Protein AF-A0A5C9CDF6-F1 (afdb_monomer_lite)

Structure (mmCIF, N/CA/C/O backbone):
data_AF-A0A5C9CDF6-F1
#
_entry.id   AF-A0A5C9CDF6-F1
#
loop_
_atom_site.group_PDB
_atom_site.id
_atom_site.type_symbol
_atom_site.label_atom_id
_atom_site.label_alt_id
_atom_site.label_comp_id
_atom_site.label_asym_id
_atom_site.label_entity_id
_atom_site.label_seq_id
_atom_site.pdbx_PDB_ins_code
_atom_site.Cartn_x
_atom_site.Cartn_y
_atom_site.Cartn_z
_atom_site.occupancy
_atom_site.B_iso_or_equiv
_atom_site.auth_seq_id
_atom_site.auth_comp_id
_atom_site.auth_asym_id
_atom_site.auth_atom_id
_atom_site.pdbx_PDB_model_num
ATOM 1 N N . MET A 1 1 ? 0.010 2.102 28.636 1.00 78.88 1 MET A N 1
ATOM 2 C CA . MET A 1 1 ? -0.008 2.869 27.366 1.00 78.88 1 MET A CA 1
ATOM 3 C C . MET A 1 1 ? 0.852 4.136 27.356 1.00 78.88 1 MET A C 1
ATOM 5 O O . MET A 1 1 ? 1.334 4.465 26.283 1.00 78.88 1 MET A O 1
ATOM 9 N N . ALA A 1 2 ? 1.124 4.808 28.488 1.00 86.75 2 ALA A N 1
ATOM 10 C CA . ALA A 1 2 ? 1.904 6.063 28.525 1.00 86.75 2 ALA A CA 1
ATOM 11 C C . ALA A 1 2 ? 3.237 6.034 27.744 1.00 86.75 2 ALA A C 1
ATOM 13 O O . ALA A 1 2 ? 3.542 6.969 27.009 1.00 86.75 2 ALA A O 1
ATOM 14 N N . GLY A 1 3 ? 4.000 4.936 27.828 1.00 89.31 3 GLY A N 1
ATOM 15 C CA . GLY A 1 3 ? 5.247 4.792 27.066 1.00 89.31 3 GLY A CA 1
ATOM 16 C C . GLY A 1 3 ? 5.051 4.860 25.546 1.00 89.31 3 GLY A C 1
ATOM 17 O O . GLY A 1 3 ? 5.864 5.459 24.851 1.00 89.31 3 GLY A O 1
ATOM 18 N N . MET A 1 4 ? 3.948 4.315 25.024 1.00 88.31 4 MET A N 1
ATOM 19 C CA . MET A 1 4 ? 3.647 4.385 23.592 1.00 88.31 4 MET A CA 1
ATOM 20 C C . MET A 1 4 ? 3.176 5.768 23.151 1.00 88.31 4 MET A C 1
ATOM 22 O O . MET A 1 4 ? 3.455 6.155 22.020 1.00 88.31 4 MET A O 1
ATOM 26 N N . SER A 1 5 ? 2.542 6.540 24.038 1.00 84.75 5 SER A N 1
ATOM 27 C CA . SER A 1 5 ? 2.212 7.943 23.768 1.00 84.75 5 SER A CA 1
ATOM 28 C C . SER A 1 5 ? 3.476 8.776 23.535 1.00 84.75 5 SER A C 1
ATOM 30 O O . SER A 1 5 ? 3.542 9.511 22.554 1.00 84.75 5 SER A O 1
ATOM 32 N N . VAL A 1 6 ? 4.517 8.582 24.356 1.00 90.69 6 VAL A N 1
ATOM 33 C CA . VAL A 1 6 ? 5.827 9.239 24.170 1.00 90.69 6 VAL A CA 1
ATOM 34 C C . VAL A 1 6 ? 6.482 8.813 22.854 1.00 90.69 6 VAL A C 1
ATOM 36 O O . VAL A 1 6 ? 7.005 9.649 22.121 1.00 90.69 6 VAL A O 1
ATOM 39 N N . VAL A 1 7 ? 6.431 7.519 22.513 1.00 89.75 7 VAL A N 1
ATOM 40 C CA . VAL A 1 7 ? 6.947 7.019 21.223 1.00 89.75 7 VAL A CA 1
ATOM 41 C C . VAL A 1 7 ? 6.221 7.678 20.047 1.00 89.75 7 VAL A C 1
ATOM 43 O O . VAL A 1 7 ? 6.873 8.083 19.086 1.00 89.75 7 VAL A O 1
ATOM 46 N N . GLY A 1 8 ? 4.893 7.810 20.123 1.00 82.38 8 GLY A N 1
ATOM 47 C CA . GLY A 1 8 ? 4.083 8.477 19.103 1.00 82.38 8 GLY A CA 1
ATOM 48 C C . GLY A 1 8 ? 4.436 9.956 18.939 1.00 82.38 8 GLY A C 1
ATOM 49 O O . GLY A 1 8 ? 4.624 10.417 17.815 1.00 82.38 8 GLY A O 1
ATOM 50 N N . GLU A 1 9 ? 4.605 10.682 20.047 1.00 83.31 9 GLU A N 1
ATOM 51 C CA . GLU A 1 9 ? 5.022 12.088 20.039 1.00 83.31 9 GLU A CA 1
ATOM 52 C C . GLU A 1 9 ? 6.412 12.262 19.408 1.00 83.31 9 GLU A C 1
ATOM 54 O O . GLU A 1 9 ? 6.588 13.063 18.490 1.00 83.31 9 GLU A O 1
ATOM 59 N N . LEU A 1 10 ? 7.399 11.466 19.833 1.00 89.19 10 LEU A N 1
ATOM 60 C CA . LEU A 1 10 ? 8.757 11.530 19.286 1.00 89.19 10 LEU A CA 1
ATOM 61 C C . LEU A 1 10 ? 8.803 11.165 17.798 1.00 89.19 10 LEU A C 1
ATOM 63 O O . LEU A 1 10 ? 9.575 11.771 17.052 1.00 89.19 10 LEU A O 1
ATOM 67 N N . PHE A 1 11 ? 7.980 10.210 17.359 1.00 85.44 11 PHE A N 1
ATOM 68 C CA . PHE A 1 11 ? 7.844 9.861 15.946 1.00 85.44 11 PHE A CA 1
ATOM 69 C C . PHE A 1 11 ? 7.225 11.012 15.140 1.00 85.44 11 PHE A C 1
ATOM 71 O O . PHE A 1 11 ? 7.766 11.391 14.103 1.00 85.44 11 PHE A O 1
ATOM 78 N N . GLY A 1 12 ? 6.158 11.638 15.648 1.00 77.31 12 GLY A N 1
ATOM 79 C CA . GLY A 1 12 ? 5.529 12.805 15.019 1.00 77.31 12 GLY A CA 1
ATOM 80 C C . GLY A 1 12 ? 6.449 14.029 14.930 1.00 77.31 12 GLY A C 1
ATOM 81 O O . GLY A 1 12 ? 6.392 14.773 13.953 1.00 77.31 12 GLY A O 1
ATOM 82 N N . LEU A 1 13 ? 7.346 14.206 15.906 1.00 84.19 13 LEU A N 1
ATOM 83 C CA . LEU A 1 13 ? 8.369 15.260 15.916 1.00 84.19 13 LEU A CA 1
ATOM 84 C C . LEU A 1 13 ? 9.609 14.933 15.061 1.00 84.19 13 LEU A C 1
ATOM 86 O O . LEU A 1 13 ? 10.541 15.736 15.024 1.00 84.19 13 LEU A O 1
ATOM 90 N N . GLY A 1 14 ? 9.669 13.758 14.422 1.00 84.25 14 GLY A N 1
ATOM 91 C CA . GLY A 1 14 ? 10.834 13.316 13.646 1.00 84.25 14 GLY A CA 1
ATOM 92 C C . GLY A 1 14 ? 12.084 13.029 14.489 1.00 84.25 14 GLY A C 1
ATOM 93 O O . GLY A 1 14 ? 13.192 13.016 13.959 1.00 84.25 14 GLY A O 1
ATOM 94 N N . LYS A 1 15 ? 11.922 12.819 15.803 1.00 88.44 15 LYS A N 1
ATOM 95 C CA . LYS A 1 15 ? 12.999 12.482 16.755 1.00 88.44 15 LYS A CA 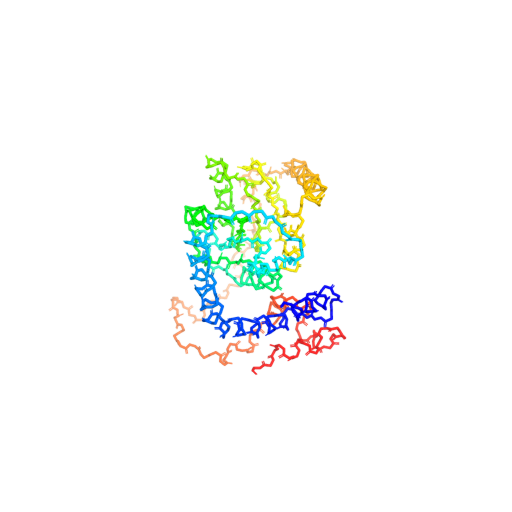1
ATOM 96 C C . LYS A 1 15 ? 13.160 10.975 16.965 1.00 88.44 15 LYS A C 1
ATOM 98 O O . LYS A 1 15 ? 14.185 10.536 17.479 1.00 88.44 15 LYS A O 1
ATOM 103 N N . MET A 1 16 ? 12.147 10.197 16.589 1.00 90.88 16 MET A N 1
ATOM 104 C CA . MET A 1 16 ? 12.213 8.745 16.457 1.00 90.88 16 MET A CA 1
ATOM 105 C C . MET A 1 16 ? 11.801 8.332 15.048 1.00 90.88 16 MET A C 1
ATOM 107 O O . MET A 1 16 ? 10.960 8.979 14.430 1.00 90.88 16 MET A O 1
ATOM 111 N N . PHE A 1 17 ? 12.352 7.223 14.565 1.00 91.62 17 PHE A N 1
ATOM 112 C CA . PHE A 1 17 ? 12.058 6.687 13.234 1.00 91.62 17 PHE A CA 1
ATOM 113 C C . PHE A 1 17 ? 11.445 5.295 13.309 1.00 91.62 17 PHE A C 1
ATOM 115 O O . PHE A 1 17 ? 11.480 4.622 14.344 1.00 91.62 17 PHE A O 1
ATOM 122 N N . LEU A 1 18 ? 10.907 4.838 12.180 1.00 90.50 18 LEU A N 1
ATOM 123 C CA . LEU A 1 18 ? 10.152 3.595 12.106 1.00 90.50 18 LEU A CA 1
ATOM 124 C C . LEU A 1 18 ? 10.888 2.367 12.692 1.00 90.50 18 LEU A C 1
ATOM 126 O O . LEU A 1 18 ? 10.251 1.642 13.461 1.00 90.50 18 LEU A O 1
ATOM 130 N N . PRO A 1 19 ? 12.203 2.136 12.461 1.00 92.56 19 PRO A N 1
ATOM 131 C CA . PRO A 1 19 ? 12.911 1.019 13.096 1.00 92.56 19 PRO A CA 1
ATOM 132 C C . PRO A 1 19 ? 12.822 1.024 14.628 1.00 92.56 19 PRO A C 1
ATOM 134 O O . PRO A 1 19 ? 12.685 -0.025 15.260 1.00 92.56 19 PRO A O 1
ATOM 137 N N . GLN A 1 20 ? 12.875 2.205 15.243 1.00 92.69 20 GLN A N 1
ATOM 138 C CA . GLN A 1 20 ? 12.789 2.357 16.693 1.00 92.69 20 GLN A CA 1
ATOM 139 C C . GLN A 1 20 ? 11.349 2.172 17.181 1.00 92.69 20 GLN A C 1
ATOM 141 O O . GLN A 1 20 ? 11.135 1.488 18.178 1.00 92.69 20 GLN A O 1
ATOM 146 N N . VAL A 1 21 ? 10.358 2.703 16.454 1.00 89.81 21 VAL A N 1
ATOM 147 C CA . VAL A 1 21 ? 8.930 2.512 16.769 1.00 89.81 21 VAL A CA 1
ATOM 148 C C . VAL A 1 21 ? 8.569 1.027 16.773 1.00 89.81 21 VAL A C 1
ATOM 150 O O . VAL A 1 21 ? 7.939 0.547 17.714 1.00 89.81 21 VAL A O 1
ATOM 153 N N . VAL A 1 22 ? 9.026 0.269 15.772 1.00 89.75 22 VAL A N 1
ATOM 154 C CA . VAL A 1 22 ? 8.806 -1.185 15.703 1.00 89.75 22 VAL A CA 1
ATOM 155 C C . VAL A 1 22 ? 9.524 -1.911 16.849 1.00 89.75 22 VAL A C 1
ATOM 157 O O . VAL A 1 22 ? 8.957 -2.824 17.456 1.00 89.75 22 VAL A O 1
ATOM 160 N N . LYS A 1 23 ? 10.742 -1.487 17.219 1.00 91.62 23 LYS A N 1
ATOM 161 C CA . LYS A 1 23 ? 11.443 -2.017 18.404 1.00 91.62 23 LYS A CA 1
ATOM 162 C C . LYS A 1 23 ? 10.662 -1.755 19.699 1.00 91.62 23 LYS A C 1
ATOM 164 O O . LYS A 1 23 ? 10.561 -2.672 20.515 1.00 91.62 23 LYS A O 1
ATOM 169 N N . SER A 1 24 ? 10.069 -0.573 19.871 1.00 92.12 24 SER A N 1
ATOM 170 C CA . SER A 1 24 ? 9.204 -0.250 21.016 1.00 92.12 24 SER A CA 1
ATOM 171 C C . SER A 1 24 ? 7.925 -1.089 21.024 1.00 92.12 24 SER A C 1
ATOM 173 O O . SER A 1 24 ? 7.567 -1.659 22.056 1.00 92.12 24 SER A O 1
ATOM 175 N N . ALA A 1 25 ? 7.287 -1.264 19.862 1.00 88.25 25 ALA A N 1
ATOM 176 C CA . ALA A 1 25 ? 6.105 -2.112 19.706 1.00 88.25 25 ALA A CA 1
ATOM 177 C C . ALA A 1 25 ? 6.373 -3.564 20.133 1.00 88.25 25 ALA A C 1
ATOM 179 O O . ALA A 1 25 ? 5.524 -4.210 20.747 1.00 88.25 25 ALA A O 1
ATOM 180 N N . ARG A 1 26 ? 7.582 -4.078 19.862 1.00 89.69 26 ARG A N 1
ATOM 181 C CA . ARG A 1 26 ? 8.008 -5.414 20.301 1.00 89.69 26 ARG A CA 1
ATOM 182 C C . ARG A 1 26 ? 8.056 -5.539 21.824 1.00 89.69 26 ARG A C 1
ATOM 184 O O . ARG A 1 26 ? 7.676 -6.586 22.343 1.00 89.69 26 ARG A O 1
ATOM 191 N N . VAL A 1 27 ? 8.516 -4.506 22.533 1.00 93.50 27 VAL A N 1
ATOM 192 C CA . VAL A 1 27 ? 8.512 -4.488 24.007 1.00 93.50 27 VAL A CA 1
ATOM 193 C C . VAL A 1 27 ? 7.075 -4.458 24.520 1.00 93.50 27 VAL A C 1
ATOM 195 O O . VAL A 1 27 ? 6.715 -5.314 25.320 1.00 93.50 27 VAL A O 1
ATOM 198 N N . MET A 1 28 ? 6.235 -3.566 23.979 1.00 89.12 28 MET A N 1
ATOM 199 C CA . MET A 1 28 ? 4.812 -3.488 24.332 1.00 89.12 28 MET A CA 1
ATOM 200 C C . MET A 1 28 ? 4.113 -4.843 24.171 1.00 89.12 28 MET A C 1
ATOM 202 O O . MET A 1 28 ? 3.466 -5.308 25.104 1.00 89.12 28 MET A O 1
ATOM 206 N N . LYS A 1 29 ? 4.282 -5.507 23.019 1.00 86.19 29 LYS A N 1
ATOM 207 C CA . LYS A 1 29 ? 3.655 -6.809 22.750 1.00 86.19 29 LYS A CA 1
ATOM 208 C C . LYS A 1 29 ? 4.094 -7.876 23.753 1.00 86.19 29 LYS A C 1
ATOM 210 O O . LYS A 1 29 ? 3.257 -8.635 24.223 1.00 86.19 29 LYS A O 1
ATOM 215 N N . LYS A 1 30 ? 5.386 -7.927 24.101 1.00 90.69 30 LYS A N 1
ATOM 216 C CA . LYS A 1 30 ? 5.893 -8.863 25.118 1.00 90.69 30 LYS A CA 1
ATOM 217 C C . LYS A 1 30 ? 5.302 -8.585 26.501 1.00 90.69 30 LYS A C 1
ATOM 219 O O . LYS A 1 30 ? 4.960 -9.529 27.199 1.00 90.69 30 LYS A O 1
ATOM 224 N N . SER A 1 31 ? 5.167 -7.314 26.881 1.00 91.50 31 SER A N 1
ATOM 225 C CA . SER A 1 31 ? 4.548 -6.933 28.154 1.00 91.50 31 SER A CA 1
ATOM 226 C C . SER A 1 31 ? 3.067 -7.306 28.209 1.00 91.50 31 SER A C 1
ATOM 228 O O . SER A 1 31 ? 2.633 -7.853 29.213 1.00 91.50 31 SER A O 1
ATOM 230 N N . VAL A 1 32 ? 2.305 -7.062 27.136 1.00 86.38 32 VAL A N 1
ATOM 231 C CA . VAL A 1 32 ? 0.883 -7.449 27.064 1.00 86.38 32 VAL A CA 1
ATOM 232 C C . VAL A 1 32 ? 0.731 -8.965 27.127 1.00 86.38 32 VAL A C 1
ATOM 234 O O . VAL A 1 32 ? -0.020 -9.442 27.962 1.00 86.38 32 VAL A O 1
ATOM 237 N N . ALA A 1 33 ? 1.506 -9.718 26.342 1.00 88.62 33 ALA A N 1
ATOM 238 C CA . ALA A 1 33 ? 1.456 -11.183 26.353 1.00 88.62 33 ALA A CA 1
ATOM 239 C C . ALA A 1 33 ? 1.789 -11.784 27.732 1.00 88.62 33 ALA A C 1
ATOM 241 O O . ALA A 1 33 ? 1.261 -12.825 28.101 1.00 88.62 33 ALA A O 1
ATOM 242 N N . TYR A 1 34 ? 2.661 -11.133 28.508 1.00 92.88 34 TYR A N 1
ATOM 243 C CA . TYR A 1 34 ? 2.932 -11.541 29.887 1.00 92.88 34 TYR A CA 1
ATOM 244 C C . TYR A 1 34 ? 1.742 -11.276 30.822 1.00 92.88 34 TYR A C 1
ATOM 246 O O . TYR A 1 34 ? 1.479 -12.073 31.716 1.00 92.88 34 TYR A O 1
ATOM 254 N N . LEU A 1 35 ? 1.039 -10.155 30.634 1.00 91.88 35 LEU A N 1
ATOM 255 C CA . LEU A 1 35 ? -0.087 -9.747 31.479 1.00 91.88 35 LEU A CA 1
ATOM 256 C C . LEU A 1 35 ? -1.407 -10.429 31.103 1.00 91.88 35 LEU A C 1
ATOM 258 O O . LEU A 1 35 ? -2.301 -10.491 31.937 1.00 91.88 35 LEU A O 1
ATOM 262 N N . GLU A 1 36 ? -1.529 -10.942 29.882 1.00 88.12 36 GLU A N 1
ATOM 263 C CA . GLU A 1 36 ? -2.758 -11.514 29.325 1.00 88.12 36 GLU A CA 1
ATOM 264 C C . GLU A 1 36 ? -3.405 -12.582 30.230 1.00 88.12 36 GLU A C 1
ATOM 266 O O . GLU A 1 36 ? -4.570 -12.389 30.581 1.00 88.12 36 GLU A O 1
ATOM 271 N N . PRO A 1 37 ? -2.679 -13.589 30.768 1.00 92.88 37 PRO A N 1
ATOM 272 C CA . PRO A 1 37 ? -3.282 -14.571 31.677 1.00 92.88 37 PRO A CA 1
ATOM 273 C C . PRO A 1 37 ? -3.810 -13.948 32.977 1.00 92.88 37 PRO A C 1
ATOM 275 O O . PRO A 1 37 ? -4.808 -14.399 33.535 1.00 92.88 37 PRO A O 1
ATOM 278 N N . PHE A 1 38 ? -3.151 -12.896 33.472 1.00 93.69 38 PHE A N 1
ATOM 279 C CA . PHE A 1 38 ? -3.562 -12.198 34.691 1.00 93.69 38 PHE A CA 1
ATOM 280 C C . PHE A 1 38 ? -4.787 -11.319 34.443 1.00 93.69 38 PHE A C 1
ATOM 282 O O . PHE A 1 38 ? -5.687 -11.283 35.274 1.00 93.69 38 PHE A O 1
ATOM 289 N N . MET A 1 39 ? -4.848 -10.652 33.288 1.00 86.56 39 MET A N 1
ATOM 290 C CA . MET A 1 39 ? -6.005 -9.856 32.876 1.00 86.56 39 MET A CA 1
ATOM 291 C C . MET A 1 39 ? -7.239 -10.733 32.639 1.00 86.56 39 MET A C 1
ATOM 293 O O . MET A 1 39 ? -8.354 -10.323 32.953 1.00 86.56 39 MET A O 1
ATOM 297 N N . GLU A 1 40 ? -7.058 -11.932 32.083 1.00 86.25 40 GLU A N 1
ATOM 298 C CA . GLU A 1 40 ? -8.131 -12.918 31.931 1.00 86.25 40 GLU A CA 1
ATOM 299 C C . GLU A 1 40 ? -8.617 -13.436 33.287 1.00 86.25 40 GLU A C 1
ATOM 301 O O . GLU A 1 40 ? -9.824 -13.460 33.524 1.00 86.25 40 GLU A O 1
ATOM 306 N N . ALA A 1 41 ? -7.699 -13.775 34.198 1.00 89.06 41 ALA A N 1
ATOM 307 C CA . ALA A 1 41 ? -8.044 -14.198 35.554 1.00 89.06 41 ALA A CA 1
ATOM 308 C C . ALA A 1 41 ? -8.770 -13.094 36.342 1.00 89.06 41 ALA A C 1
ATOM 310 O O . ALA A 1 41 ? -9.754 -13.368 37.022 1.00 89.06 41 ALA A O 1
ATOM 311 N N . GLU A 1 42 ? -8.332 -11.839 36.217 1.00 89.38 42 GLU A N 1
ATOM 312 C CA . GLU A 1 42 ? -8.986 -10.688 36.847 1.00 89.38 42 GLU A CA 1
ATOM 313 C C . GLU A 1 42 ? -10.390 -10.451 36.271 1.00 89.38 42 GLU A C 1
ATOM 315 O O . GLU A 1 42 ? -11.335 -10.227 37.026 1.00 89.38 42 GLU A O 1
ATOM 320 N N . LYS A 1 43 ? -10.563 -10.571 34.946 1.00 81.81 43 LYS A N 1
ATOM 321 C CA . LYS A 1 43 ? -11.889 -10.519 34.308 1.00 81.81 43 LYS A CA 1
ATOM 322 C C . LYS A 1 43 ? -12.799 -11.645 34.792 1.00 81.81 43 LYS A C 1
ATOM 324 O O . LYS A 1 43 ? -13.966 -11.383 35.071 1.00 81.81 43 LYS A O 1
ATOM 329 N N . ALA A 1 44 ? -12.286 -12.871 34.892 1.00 82.75 44 ALA A N 1
ATOM 330 C CA . ALA A 1 44 ? -13.042 -14.014 35.395 1.00 82.75 44 ALA A CA 1
ATOM 331 C C . ALA A 1 44 ? -13.471 -13.799 36.856 1.00 82.75 44 ALA A C 1
ATOM 333 O O . ALA A 1 44 ? -14.651 -13.927 37.167 1.00 82.75 44 ALA A O 1
ATOM 334 N N . ALA A 1 45 ? -12.554 -13.355 37.720 1.00 83.31 45 ALA A N 1
ATOM 335 C CA . ALA A 1 45 ? -12.850 -13.049 39.119 1.00 83.31 45 ALA A CA 1
ATOM 336 C C . ALA A 1 45 ? -13.867 -11.901 39.269 1.00 83.31 45 ALA A C 1
ATOM 338 O O . ALA A 1 45 ? -14.771 -11.971 40.098 1.00 83.31 45 ALA A O 1
ATOM 339 N N . ALA A 1 46 ? -13.773 -10.854 38.443 1.00 78.88 46 ALA A N 1
ATOM 340 C CA . ALA A 1 46 ? -14.741 -9.756 38.447 1.00 78.88 46 ALA A CA 1
ATOM 341 C C . ALA A 1 46 ? -16.151 -10.207 38.016 1.00 78.88 46 ALA A C 1
ATOM 343 O O . ALA A 1 46 ? -17.146 -9.700 38.537 1.00 78.88 46 ALA A O 1
ATOM 344 N N . LEU A 1 47 ? -16.246 -11.169 37.091 1.00 74.88 47 LEU A N 1
ATOM 345 C CA . LEU A 1 47 ? -17.515 -11.777 36.676 1.00 74.88 47 LEU A CA 1
ATOM 346 C C . LEU A 1 47 ? -18.111 -12.673 37.775 1.00 74.88 47 LEU A C 1
ATOM 348 O O . LEU A 1 47 ? -19.327 -12.664 37.959 1.00 74.88 47 LEU A O 1
ATOM 352 N N . GLU A 1 48 ? -17.278 -13.386 38.541 1.00 70.12 48 GLU A N 1
ATOM 353 C CA . GLU A 1 48 ? -17.724 -14.184 39.693 1.00 70.12 48 GLU A CA 1
ATOM 354 C C . GLU A 1 48 ? -18.273 -13.296 40.824 1.00 70.12 48 GLU A C 1
ATOM 356 O O . GLU A 1 48 ? -19.391 -13.521 41.291 1.00 70.12 48 GLU A O 1
ATOM 361 N N . VAL A 1 49 ? -17.580 -12.208 41.183 1.00 62.91 49 VAL A N 1
ATOM 362 C CA . VAL A 1 49 ? -18.031 -11.267 42.233 1.00 62.91 49 VAL A CA 1
ATOM 363 C C . VAL A 1 49 ? -19.331 -10.537 41.847 1.00 62.91 49 VAL A C 1
ATOM 365 O O . VAL A 1 49 ? -20.193 -10.305 42.696 1.00 62.91 49 VAL A O 1
ATOM 368 N N . GLY A 1 50 ? -19.529 -10.224 40.560 1.00 55.91 50 GLY A N 1
ATOM 369 C CA . GLY A 1 50 ? -20.785 -9.643 40.059 1.00 55.91 50 GLY A CA 1
ATOM 370 C C . GLY A 1 50 ? -21.983 -10.606 40.094 1.00 55.91 50 GLY A C 1
ATOM 371 O O . GLY A 1 50 ? -23.134 -10.162 40.141 1.00 55.91 50 GLY A O 1
ATOM 372 N N . SER A 1 51 ? -21.727 -11.919 40.107 1.00 48.28 51 SER A N 1
ATOM 373 C CA . SER A 1 51 ? -22.768 -12.950 40.198 1.00 48.28 51 SER A CA 1
ATOM 374 C C . SER A 1 51 ? -23.230 -13.218 41.638 1.00 48.28 51 SER A C 1
ATOM 376 O O . SER A 1 51 ? -24.408 -13.504 41.850 1.00 48.28 51 SER A O 1
ATOM 378 N N . GLU A 1 52 ? -22.362 -13.022 42.638 1.00 42.81 52 GLU A N 1
ATOM 379 C CA . GLU A 1 52 ? -22.718 -13.163 44.060 1.00 42.81 52 GLU A CA 1
ATOM 380 C C . GLU A 1 52 ? -23.499 -11.953 44.603 1.00 42.81 52 GLU A C 1
ATOM 382 O O . GLU A 1 52 ? -24.399 -12.116 45.429 1.00 42.81 52 GLU A O 1
ATOM 387 N N . GLN A 1 53 ? -23.249 -10.743 44.088 1.00 41.84 53 GLN A N 1
ATOM 388 C CA . GLN A 1 53 ? -23.982 -9.532 44.492 1.00 41.84 53 GLN A CA 1
ATOM 389 C C . GLN A 1 53 ? -25.406 -9.431 43.914 1.00 41.84 53 GLN A C 1
ATOM 391 O O . GLN A 1 53 ? -26.203 -8.634 44.399 1.00 41.84 53 GLN A O 1
ATOM 396 N N . SER A 1 54 ? -25.775 -10.264 42.934 1.00 38.53 54 SER A N 1
ATOM 397 C CA . SER A 1 54 ? -27.149 -10.302 42.398 1.00 38.53 54 SER A CA 1
ATOM 398 C C . SER A 1 54 ? -28.095 -11.225 43.185 1.00 38.53 54 SER A C 1
ATOM 400 O O . SER A 1 54 ? -29.296 -11.233 42.918 1.00 38.53 54 SER A O 1
ATOM 402 N N . ALA A 1 55 ? -27.590 -11.997 44.156 1.00 38.69 55 ALA A N 1
ATOM 403 C CA . ALA A 1 55 ? -28.395 -12.943 44.936 1.00 38.69 55 ALA A CA 1
ATOM 404 C C . ALA A 1 55 ? -28.810 -12.429 46.328 1.00 38.69 55 ALA A C 1
ATOM 406 O O . ALA A 1 55 ? -29.634 -13.065 46.986 1.00 38.69 55 ALA A O 1
ATOM 407 N N . VAL A 1 56 ? -28.284 -11.288 46.790 1.00 42.88 56 VAL A N 1
ATOM 408 C CA . VAL A 1 56 ? -28.530 -10.790 48.153 1.00 42.88 56 VAL A CA 1
ATOM 409 C C . VAL A 1 56 ? -28.744 -9.277 48.162 1.00 42.88 56 VAL A C 1
ATOM 411 O O . VAL A 1 56 ? -27.922 -8.561 48.702 1.00 42.88 56 VAL A O 1
ATOM 414 N N . GLU A 1 57 ? -29.836 -8.768 47.580 1.00 36.12 57 GLU A N 1
ATOM 415 C CA . GLU A 1 57 ? -30.396 -7.465 47.992 1.00 36.12 57 GLU A CA 1
ATOM 416 C C . GLU A 1 57 ? -31.801 -7.228 47.406 1.00 36.12 57 GLU A C 1
ATOM 418 O O . GLU A 1 57 ? -32.008 -6.577 46.386 1.00 36.12 57 GLU A O 1
ATOM 423 N N . ALA A 1 58 ? -32.813 -7.748 48.103 1.00 36.31 58 ALA A N 1
ATOM 424 C CA . ALA A 1 58 ? -34.170 -7.215 48.059 1.00 36.31 58 ALA A CA 1
ATOM 425 C C . ALA A 1 58 ? -34.465 -6.593 49.432 1.00 36.31 58 ALA A C 1
ATOM 427 O O . ALA A 1 58 ? -34.971 -7.269 50.325 1.00 36.31 58 ALA A O 1
ATOM 428 N N . GLY A 1 59 ? -34.104 -5.318 49.628 1.00 30.41 59 GLY A N 1
ATOM 429 C CA . GLY A 1 59 ? -34.403 -4.626 50.885 1.00 30.41 59 GLY A CA 1
ATOM 430 C C . GLY A 1 59 ? -33.730 -3.268 51.121 1.00 30.41 59 GLY A C 1
ATOM 431 O O . GLY A 1 59 ? -32.794 -3.180 51.900 1.00 30.41 59 GLY A O 1
ATOM 432 N N . SER A 1 60 ? -34.343 -2.203 50.589 1.00 31.42 60 SER A N 1
ATOM 433 C CA . SER A 1 60 ? -34.547 -0.893 51.255 1.00 31.42 60 SER A CA 1
ATOM 434 C C . SER A 1 60 ? -33.405 0.168 51.371 1.00 31.42 60 SER A C 1
ATOM 436 O O . SER A 1 60 ? -32.552 0.076 52.239 1.00 31.42 60 SER A O 1
ATOM 438 N N . VAL A 1 61 ? -33.578 1.255 50.578 1.00 32.69 61 VAL A N 1
ATOM 439 C CA . VAL A 1 61 ? -33.354 2.736 50.774 1.00 32.69 61 VAL A CA 1
ATOM 440 C C . VAL A 1 61 ? -31.908 3.277 51.019 1.00 32.69 61 VAL A C 1
ATOM 442 O O . VAL A 1 61 ? -31.121 2.640 51.705 1.00 32.69 61 VAL A O 1
ATOM 445 N N . PRO A 1 62 ? -31.516 4.454 50.452 1.00 45.03 62 PRO A N 1
ATOM 446 C CA . PRO A 1 62 ? -30.146 4.741 50.020 1.00 45.03 62 PRO A CA 1
ATOM 447 C C . PRO A 1 62 ? -29.336 5.603 51.001 1.00 45.03 62 PRO A C 1
ATOM 449 O O . PRO A 1 62 ? -29.885 6.419 51.741 1.00 45.03 62 PRO A O 1
ATOM 452 N N . SER A 1 63 ? -28.007 5.508 50.909 1.00 30.23 63 SER A N 1
ATOM 453 C CA . SER A 1 63 ? -27.073 6.470 51.505 1.00 30.23 63 SER A CA 1
ATOM 454 C C . SER A 1 63 ? -25.933 6.790 50.521 1.00 30.23 63 SER A C 1
ATOM 456 O O . SER A 1 63 ? -25.550 5.911 49.745 1.00 30.23 63 SER A O 1
ATOM 458 N N . PRO A 1 64 ? -25.431 8.041 50.474 1.00 45.50 64 PRO A N 1
ATOM 459 C CA . PRO A 1 64 ? -24.550 8.524 49.419 1.00 45.50 64 PRO A CA 1
ATOM 460 C C . PRO A 1 64 ? -23.073 8.273 49.754 1.00 45.50 64 PRO A C 1
ATOM 462 O O . PRO A 1 64 ? -22.717 8.121 50.916 1.00 45.50 64 PRO A O 1
ATOM 465 N N . LEU A 1 65 ? -22.223 8.359 48.725 1.00 35.69 65 LEU A N 1
ATOM 466 C CA . LEU A 1 65 ? -20.757 8.219 48.747 1.00 35.69 65 LEU A CA 1
ATOM 467 C C . LEU A 1 65 ? -20.249 6.779 48.676 1.00 35.69 65 LEU A C 1
ATOM 469 O O . LEU A 1 65 ? -19.836 6.197 49.667 1.00 35.69 65 LEU A O 1
ATOM 473 N N . LEU A 1 66 ? -20.169 6.277 47.447 1.00 32.22 66 LEU A N 1
ATOM 474 C CA . LEU A 1 66 ? -19.009 5.554 46.925 1.00 32.22 66 LEU A CA 1
ATOM 475 C C . LEU A 1 66 ? -19.195 5.494 45.410 1.00 32.22 66 LEU A C 1
ATOM 477 O O . LEU A 1 66 ? -20.076 4.813 44.899 1.00 32.22 66 LEU A O 1
ATOM 481 N N . THR A 1 67 ? -18.411 6.284 44.683 1.00 29.02 67 THR A N 1
ATOM 482 C CA . THR A 1 67 ? -18.281 6.137 43.233 1.00 29.02 67 THR A CA 1
ATOM 483 C C . THR A 1 67 ? -17.763 4.729 42.942 1.00 29.02 67 THR A C 1
ATOM 485 O O . THR A 1 67 ? -16.652 4.420 43.384 1.00 29.02 67 THR A O 1
ATOM 488 N N . PRO A 1 68 ? -18.481 3.876 42.192 1.00 36.41 68 PRO A N 1
ATOM 489 C CA . PRO A 1 68 ? -17.880 2.653 41.710 1.00 36.41 68 PRO A CA 1
ATOM 490 C C . PRO A 1 68 ? -16.934 3.044 40.575 1.00 36.41 68 PRO A C 1
ATOM 492 O O . PRO A 1 68 ? -17.355 3.307 39.447 1.00 36.41 68 PRO A O 1
ATOM 495 N N . HIS A 1 69 ? -15.634 3.095 40.872 1.00 32.56 69 HIS A N 1
ATOM 496 C CA . HIS A 1 69 ? -14.621 2.878 39.846 1.00 32.56 69 HIS A CA 1
ATOM 497 C C . HIS A 1 69 ? -14.802 1.445 39.343 1.00 32.56 69 HIS A C 1
ATOM 499 O O . HIS A 1 69 ? -14.170 0.510 39.821 1.00 32.56 69 HIS A O 1
ATOM 505 N N . SER A 1 70 ? -15.714 1.283 38.386 1.00 30.67 70 SER A N 1
ATOM 506 C CA . SER A 1 70 ? -15.682 0.136 37.490 1.00 30.67 70 SER A CA 1
ATOM 507 C C . SER A 1 70 ? -14.297 0.138 36.837 1.00 30.67 70 SER A C 1
ATOM 509 O O . SER A 1 70 ? -13.872 1.202 36.364 1.00 30.67 70 SER A O 1
ATOM 511 N N . PRO A 1 71 ? -13.557 -0.984 36.832 1.00 31.61 71 PRO A N 1
ATOM 512 C CA . PRO A 1 71 ? -12.287 -1.033 36.130 1.00 31.61 71 PRO A CA 1
ATOM 513 C C . PRO A 1 71 ? -12.568 -0.688 34.663 1.00 31.61 71 PRO A C 1
ATOM 515 O O . PRO A 1 71 ? -13.575 -1.154 34.115 1.00 31.61 71 PRO A O 1
ATOM 518 N N . PRO A 1 72 ? -11.751 0.161 34.014 1.00 34.12 72 PRO A N 1
ATOM 519 C CA . PRO A 1 72 ? -11.948 0.431 32.606 1.00 34.12 72 PRO A CA 1
ATOM 520 C C . PRO A 1 72 ? -11.840 -0.909 31.884 1.00 34.12 72 PRO A C 1
ATOM 522 O O . PRO A 1 72 ? -10.775 -1.529 31.868 1.00 34.12 72 PRO A O 1
ATOM 525 N N . GLN A 1 73 ? -12.948 -1.359 31.279 1.00 43.38 73 GLN A N 1
ATOM 526 C CA . GLN A 1 73 ? -12.867 -2.288 30.161 1.00 43.38 73 GLN A CA 1
ATOM 527 C C . GLN A 1 73 ? -11.748 -1.745 29.277 1.00 43.38 73 GLN A C 1
ATOM 529 O O . GLN A 1 73 ? -11.739 -0.546 28.995 1.00 43.38 73 GLN A O 1
ATOM 534 N N . SER A 1 74 ? -10.759 -2.564 28.924 1.00 47.88 74 SER A N 1
ATOM 535 C CA . SER A 1 74 ? -9.658 -2.138 28.064 1.00 47.88 74 SER A CA 1
ATOM 536 C C . SER A 1 74 ? -10.219 -1.839 26.668 1.00 47.88 74 SER A C 1
ATOM 538 O O . SER A 1 74 ? -10.097 -2.651 25.754 1.00 47.88 74 SER A O 1
ATOM 540 N N . SER A 1 75 ? -10.925 -0.720 26.518 1.00 61.00 75 SER A N 1
ATOM 541 C CA . SER A 1 75 ? -11.632 -0.347 25.309 1.00 61.00 75 SER A CA 1
ATOM 542 C C . SER A 1 75 ? -10.573 0.103 24.320 1.00 61.00 75 SER A C 1
ATOM 544 O O . SER A 1 75 ? -9.975 1.177 24.468 1.00 61.00 75 SER A O 1
ATOM 546 N N . SER A 1 76 ? -10.281 -0.751 23.341 1.00 75.94 76 SER A N 1
ATOM 547 C CA . SER A 1 76 ? -9.494 -0.348 22.182 1.00 75.94 76 SER A CA 1
ATOM 548 C C . SER A 1 76 ? -10.165 0.871 21.537 1.00 75.94 76 SER A C 1
ATOM 550 O O . SER A 1 76 ? -11.380 1.054 21.614 1.00 75.94 76 SER A O 1
ATOM 552 N N . ARG A 1 77 ? -9.379 1.752 20.910 1.00 85.75 77 ARG A N 1
ATOM 553 C CA . ARG A 1 77 ? -9.900 2.993 20.297 1.00 85.75 77 ARG A CA 1
ATOM 554 C C . ARG A 1 77 ? -10.698 2.742 19.007 1.00 85.75 77 ARG A C 1
ATOM 556 O O . ARG A 1 77 ? -11.089 3.687 18.332 1.00 85.75 77 ARG A O 1
ATOM 563 N N . GLY A 1 78 ? -10.884 1.477 18.645 1.00 91.69 78 GLY A N 1
ATOM 564 C CA . GLY A 1 78 ? -11.447 1.002 17.391 1.00 91.69 78 GLY A CA 1
ATOM 565 C C . GLY A 1 78 ? -10.787 -0.313 16.983 1.00 91.69 78 GLY A C 1
ATOM 566 O O . GLY A 1 78 ? -9.638 -0.583 17.353 1.00 91.69 78 GLY A O 1
ATOM 567 N N . LYS A 1 79 ? -11.515 -1.111 16.203 1.00 96.69 79 LYS A N 1
ATOM 568 C CA . LYS A 1 79 ? -11.068 -2.406 15.687 1.00 96.69 79 LYS A CA 1
ATOM 569 C C . LYS A 1 79 ? -10.980 -2.338 14.166 1.00 96.69 79 LYS A C 1
ATOM 571 O O . LYS A 1 79 ? -11.908 -1.874 13.514 1.00 96.69 79 LYS A O 1
ATOM 576 N N . ILE A 1 80 ? -9.860 -2.765 13.597 1.00 98.00 80 ILE A N 1
ATOM 577 C CA . ILE A 1 80 ? -9.534 -2.578 12.181 1.00 98.00 80 ILE A CA 1
ATOM 578 C C . ILE A 1 80 ? -9.170 -3.929 11.576 1.00 98.00 80 ILE A C 1
ATOM 580 O O . ILE A 1 80 ? -8.265 -4.599 12.073 1.00 98.00 80 ILE A O 1
ATOM 584 N N . VAL A 1 81 ? -9.821 -4.302 10.475 1.00 98.44 81 VAL A N 1
ATOM 585 C CA . VAL A 1 81 ? -9.360 -5.413 9.630 1.00 98.44 81 VAL A CA 1
ATOM 586 C C . VAL A 1 81 ? -8.403 -4.868 8.579 1.00 98.44 81 VAL A C 1
ATOM 588 O O . VAL A 1 81 ? -8.734 -3.919 7.871 1.00 98.44 81 VAL A O 1
ATOM 591 N N . LEU A 1 82 ? -7.223 -5.475 8.464 1.00 98.56 82 LEU A N 1
ATOM 592 C CA . LEU A 1 82 ? -6.265 -5.230 7.389 1.00 98.56 82 LEU A CA 1
ATOM 593 C C . LEU A 1 82 ? -6.087 -6.499 6.558 1.00 98.56 82 LEU A C 1
ATOM 595 O O . LEU A 1 82 ? -5.902 -7.585 7.105 1.00 98.56 82 LEU A O 1
ATOM 599 N N . ALA A 1 83 ? -6.090 -6.355 5.236 1.00 98.62 83 ALA A N 1
ATOM 600 C CA . ALA A 1 83 ? -5.858 -7.464 4.321 1.00 98.62 83 ALA A CA 1
ATOM 601 C C . ALA A 1 83 ? -5.078 -7.012 3.085 1.00 98.62 83 ALA A C 1
ATOM 603 O O . ALA A 1 83 ? -5.353 -5.950 2.519 1.00 98.62 83 ALA A O 1
ATOM 604 N N . THR A 1 84 ? -4.131 -7.835 2.636 1.00 98.69 84 THR A N 1
ATOM 605 C CA . THR A 1 84 ? -3.635 -7.737 1.262 1.00 98.69 84 THR A CA 1
ATOM 606 C C . THR A 1 84 ? -4.620 -8.486 0.365 1.00 98.69 84 THR A C 1
ATOM 608 O O . THR A 1 84 ? -4.977 -9.636 0.641 1.00 98.69 84 THR A O 1
ATOM 611 N N . VAL A 1 85 ? -5.106 -7.800 -0.669 1.00 98.38 85 VAL A N 1
ATOM 612 C CA . VAL A 1 85 ? -6.215 -8.282 -1.503 1.00 98.38 85 VAL A CA 1
ATOM 613 C C . VAL A 1 85 ? -5.871 -9.566 -2.263 1.00 98.38 85 VAL A C 1
ATOM 615 O O . VAL A 1 85 ? -4.710 -9.965 -2.387 1.00 98.38 85 VAL A O 1
ATOM 618 N N . LYS A 1 86 ? -6.908 -10.233 -2.771 1.00 98.12 86 LYS A N 1
ATOM 619 C CA . LYS A 1 86 ? -6.807 -11.481 -3.528 1.00 98.12 86 LYS A CA 1
ATO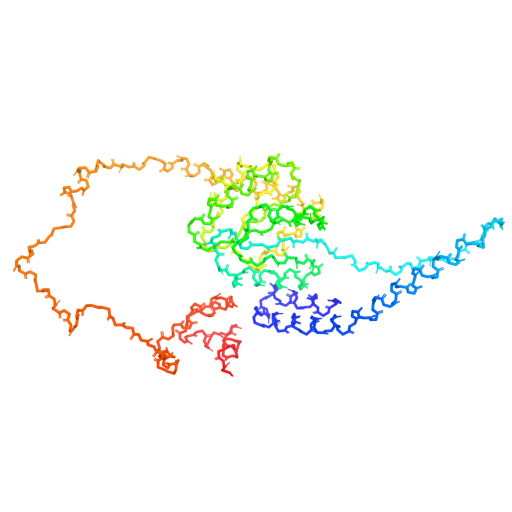M 620 C C . LYS A 1 86 ? -5.764 -11.389 -4.648 1.00 98.12 86 LYS A C 1
ATOM 622 O O . LYS A 1 86 ? -5.701 -10.408 -5.380 1.00 98.12 86 LYS A O 1
ATOM 627 N N . GLY A 1 87 ? -4.960 -12.443 -4.789 1.00 96.56 87 GLY A N 1
ATOM 628 C CA . GLY A 1 87 ? -3.931 -12.533 -5.830 1.00 96.56 87 GLY A CA 1
ATOM 629 C C . GLY A 1 87 ? -2.673 -11.698 -5.573 1.00 96.56 87 GLY A C 1
ATOM 630 O O . GLY A 1 87 ? -1.764 -11.730 -6.398 1.00 96.56 87 GLY A O 1
ATOM 631 N N . ASP A 1 88 ? -2.587 -10.993 -4.442 1.00 97.88 88 ASP A N 1
ATOM 632 C CA . ASP A 1 88 ? -1.415 -10.212 -4.060 1.00 97.88 88 ASP A CA 1
ATOM 633 C C . ASP A 1 88 ? -0.769 -10.766 -2.781 1.00 97.88 88 ASP A C 1
ATOM 635 O O . ASP A 1 88 ? -1.448 -11.093 -1.805 1.00 97.88 88 ASP A O 1
ATOM 639 N N . VAL A 1 89 ? 0.558 -10.899 -2.807 1.00 97.69 89 VAL A N 1
ATOM 640 C CA . VAL A 1 89 ? 1.376 -11.529 -1.756 1.00 97.69 89 VAL A CA 1
ATOM 641 C C . VAL A 1 89 ? 2.163 -10.528 -0.921 1.00 97.69 89 VAL A C 1
ATOM 643 O O . VAL A 1 89 ? 2.813 -10.908 0.047 1.00 97.69 89 VAL A O 1
ATOM 646 N N . HIS A 1 90 ? 2.155 -9.253 -1.299 1.00 97.69 90 HIS A N 1
ATOM 647 C CA . HIS A 1 90 ? 3.049 -8.273 -0.703 1.00 97.69 90 HIS A CA 1
ATOM 648 C C . HIS A 1 90 ? 2.416 -7.663 0.551 1.00 97.69 90 HIS A C 1
ATOM 650 O O . HIS A 1 90 ? 1.317 -7.106 0.508 1.00 97.69 90 HIS A O 1
ATOM 656 N N . ASP A 1 91 ? 3.118 -7.744 1.681 1.00 96.88 91 ASP A N 1
ATOM 657 C CA . ASP A 1 91 ? 2.563 -7.383 2.988 1.00 96.88 91 ASP A CA 1
ATOM 658 C C . ASP A 1 91 ? 3.462 -6.496 3.854 1.00 96.88 91 ASP A C 1
ATOM 660 O O . ASP A 1 91 ? 3.001 -6.018 4.887 1.00 96.88 91 ASP A O 1
ATOM 664 N N . ILE A 1 92 ? 4.701 -6.206 3.445 1.00 94.56 92 ILE A N 1
ATOM 665 C CA . ILE A 1 92 ? 5.643 -5.397 4.241 1.00 94.56 92 ILE A CA 1
ATOM 666 C C . ILE A 1 92 ? 5.001 -4.071 4.677 1.00 94.56 92 ILE A C 1
ATOM 668 O O . ILE A 1 92 ? 4.979 -3.745 5.865 1.00 94.56 92 ILE A O 1
ATOM 672 N N . GLY A 1 93 ? 4.407 -3.333 3.732 1.00 93.94 93 GLY A N 1
ATOM 673 C CA . GLY A 1 93 ? 3.719 -2.071 4.022 1.00 93.94 93 GLY A CA 1
ATOM 674 C C . GLY A 1 93 ? 2.500 -2.246 4.937 1.00 93.94 93 GLY A C 1
ATOM 675 O O . GLY A 1 93 ? 2.342 -1.489 5.895 1.00 93.94 93 GLY A O 1
ATOM 676 N N . LYS A 1 94 ? 1.674 -3.276 4.700 1.00 96.38 94 LYS A N 1
ATOM 677 C CA . LYS A 1 94 ? 0.523 -3.625 5.555 1.00 96.38 94 LYS A CA 1
ATOM 678 C C . LYS A 1 94 ? 0.967 -3.907 6.990 1.00 96.38 94 LYS A C 1
ATOM 680 O O . LYS A 1 94 ? 0.361 -3.400 7.932 1.00 96.38 94 LYS A O 1
ATOM 685 N N . ASN A 1 95 ? 2.041 -4.672 7.159 1.00 94.81 95 ASN A N 1
ATOM 686 C CA . ASN A 1 95 ? 2.568 -5.056 8.464 1.00 94.81 95 ASN A CA 1
ATOM 687 C C . ASN A 1 95 ? 3.071 -3.827 9.230 1.00 94.81 95 ASN A C 1
ATOM 689 O O . ASN A 1 95 ? 2.791 -3.690 10.422 1.00 94.81 95 ASN A O 1
ATOM 693 N N . ILE A 1 96 ? 3.739 -2.896 8.541 1.00 93.06 96 ILE A N 1
ATOM 694 C CA . ILE A 1 96 ? 4.149 -1.608 9.114 1.00 93.06 96 ILE A CA 1
ATOM 695 C C . ILE A 1 96 ? 2.921 -0.817 9.594 1.00 93.06 96 ILE A C 1
ATOM 697 O O . ILE A 1 96 ? 2.887 -0.404 10.754 1.00 93.06 96 ILE A O 1
ATOM 701 N N . VAL A 1 97 ? 1.890 -0.657 8.755 1.00 94.75 97 VAL A N 1
ATOM 702 C CA . VAL A 1 97 ? 0.629 0.017 9.131 1.00 94.75 97 VAL A CA 1
ATOM 703 C C . VAL A 1 97 ? -0.011 -0.650 10.351 1.00 94.75 97 VAL A C 1
ATOM 705 O O . VAL A 1 97 ? -0.372 0.030 11.310 1.00 94.75 97 VAL A O 1
ATOM 708 N N . GLY A 1 98 ? -0.096 -1.982 10.365 1.00 94.88 98 GLY A N 1
ATOM 709 C CA . GLY A 1 98 ? -0.670 -2.730 11.480 1.00 94.88 98 GLY A CA 1
ATOM 710 C C . GLY A 1 98 ? 0.098 -2.546 12.791 1.00 94.88 98 GLY A C 1
ATOM 711 O O . GLY A 1 98 ? -0.514 -2.439 13.852 1.00 94.88 98 GLY A O 1
ATOM 712 N N . VAL A 1 99 ? 1.432 -2.467 12.751 1.00 91.00 99 VAL A N 1
ATOM 713 C CA . VAL A 1 99 ? 2.242 -2.147 13.939 1.00 91.00 99 VAL A CA 1
ATOM 714 C C . VAL A 1 99 ? 1.971 -0.720 14.411 1.00 91.00 99 VAL A C 1
ATOM 716 O O . VAL A 1 99 ? 1.707 -0.518 15.594 1.00 91.00 99 VAL A O 1
ATOM 719 N N . VAL A 1 100 ? 1.982 0.258 13.502 1.00 89.94 100 VAL A N 1
ATOM 720 C CA . VAL A 1 100 ? 1.760 1.676 13.828 1.00 89.94 100 VAL A CA 1
ATOM 721 C C . VAL A 1 100 ? 0.371 1.909 14.439 1.00 89.94 100 VAL A C 1
ATOM 723 O O . VAL A 1 100 ? 0.251 2.639 15.423 1.00 89.94 100 VAL A O 1
ATOM 726 N N . LEU A 1 101 ? -0.669 1.245 13.933 1.00 92.69 101 LEU A N 1
ATOM 727 C CA . LEU A 1 101 ? -2.021 1.321 14.496 1.00 92.69 101 LEU A CA 1
ATOM 728 C C . LEU A 1 101 ? -2.104 0.687 15.894 1.00 92.69 101 LEU A C 1
ATOM 730 O O . LEU A 1 101 ? -2.636 1.309 16.814 1.00 92.69 101 LEU A O 1
ATOM 734 N N . ARG A 1 102 ? -1.500 -0.490 16.112 1.00 89.88 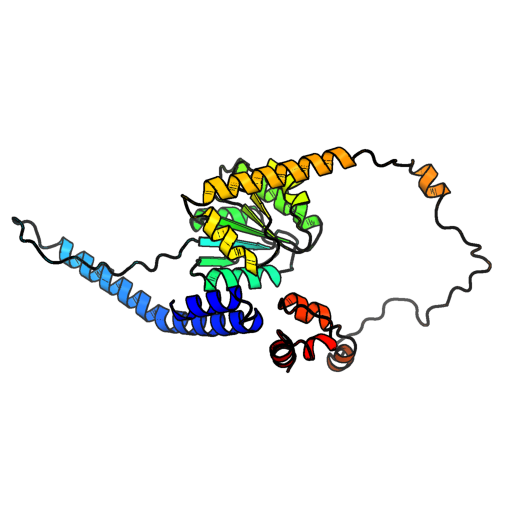102 ARG A N 1
ATOM 735 C CA . ARG A 1 102 ? -1.447 -1.112 17.452 1.00 89.88 102 ARG A CA 1
ATOM 736 C C . ARG A 1 102 ? -0.703 -0.245 18.466 1.00 89.88 102 ARG A C 1
ATOM 738 O O . ARG A 1 102 ? -1.132 -0.142 19.612 1.00 89.88 102 ARG A O 1
ATOM 745 N N . CYS A 1 103 ? 0.368 0.433 18.046 1.00 86.50 103 CYS A N 1
ATOM 746 C CA . CYS A 1 103 ? 1.075 1.410 18.883 1.00 86.50 103 CYS A CA 1
ATOM 747 C C . CYS A 1 103 ? 0.166 2.550 19.373 1.00 86.50 103 CYS A C 1
ATOM 749 O O . CYS A 1 103 ? 0.456 3.156 20.399 1.00 86.50 103 CYS A O 1
ATOM 751 N N . ASN A 1 104 ? -0.937 2.814 18.669 1.00 87.00 104 ASN A N 1
ATOM 752 C CA . ASN A 1 104 ? -1.914 3.854 18.981 1.00 87.00 104 ASN A CA 1
ATOM 753 C C . ASN A 1 104 ? -3.208 3.300 19.603 1.00 87.00 104 ASN A C 1
ATOM 755 O O . ASN A 1 104 ? -4.244 3.961 19.573 1.00 87.00 104 ASN A O 1
ATOM 759 N N . ASN A 1 105 ? -3.140 2.116 20.227 1.00 88.88 105 ASN A N 1
ATOM 760 C CA . ASN A 1 105 ? -4.246 1.482 20.955 1.00 88.88 105 ASN A CA 1
ATOM 761 C C . ASN A 1 105 ? -5.446 1.075 20.077 1.00 88.88 105 ASN A C 1
ATOM 763 O O . ASN A 1 105 ? -6.568 0.967 20.578 1.00 88.88 105 ASN A O 1
ATOM 767 N N . PHE A 1 106 ? -5.220 0.862 18.778 1.00 92.62 106 PHE A N 1
ATOM 768 C CA . PHE A 1 106 ? -6.189 0.207 17.901 1.00 92.62 106 PHE A CA 1
ATOM 769 C C . PHE A 1 106 ? -6.009 -1.305 17.947 1.00 92.62 106 PHE A C 1
ATOM 771 O O . PHE A 1 106 ? -4.885 -1.817 17.962 1.00 92.62 106 PHE A O 1
ATOM 778 N N . GLU A 1 107 ? -7.122 -2.023 17.915 1.00 94.62 107 GLU A N 1
ATOM 779 C CA . GLU A 1 107 ? -7.113 -3.459 17.691 1.00 94.62 107 GLU A CA 1
ATOM 780 C C . GLU A 1 107 ? -7.006 -3.721 16.187 1.00 94.62 107 GLU A C 1
ATOM 782 O O . GLU A 1 107 ? -7.754 -3.151 15.396 1.00 94.62 107 GLU A O 1
ATOM 787 N N . VAL A 1 108 ? -6.038 -4.542 15.776 1.00 96.31 108 VAL A N 1
ATOM 788 C CA . VAL A 1 108 ? -5.759 -4.796 14.356 1.00 96.31 108 VAL A CA 1
ATOM 789 C C . VAL A 1 108 ? -5.794 -6.288 14.082 1.00 96.31 108 VAL A C 1
ATOM 791 O O . VAL A 1 108 ? -4.892 -7.020 14.514 1.00 96.31 108 VAL A O 1
ATOM 794 N N . ILE A 1 109 ? -6.789 -6.691 13.300 1.00 98.00 109 ILE A N 1
ATOM 795 C CA . ILE A 1 109 ? -6.977 -8.037 12.772 1.00 98.00 109 ILE A CA 1
ATOM 796 C C . ILE A 1 109 ? -6.337 -8.078 11.390 1.00 98.00 109 ILE A C 1
ATOM 798 O O . ILE A 1 109 ? -6.823 -7.469 10.441 1.00 98.00 109 ILE A O 1
ATOM 802 N N . ASP A 1 110 ? -5.204 -8.762 11.289 1.00 98.06 110 ASP A N 1
ATOM 803 C CA . ASP A 1 110 ? -4.486 -8.919 10.030 1.00 98.06 110 ASP A CA 1
ATOM 804 C C . ASP A 1 110 ? -4.842 -10.268 9.404 1.00 98.06 110 ASP A C 1
ATOM 806 O O . ASP A 1 110 ? -4.492 -11.317 9.945 1.00 98.06 110 ASP A O 1
ATOM 810 N N . LEU A 1 111 ? -5.546 -10.239 8.273 1.00 98.19 111 LEU A N 1
ATOM 811 C CA . LEU A 1 111 ? -5.987 -11.440 7.561 1.00 98.19 111 LEU A CA 1
ATOM 812 C C . LEU A 1 111 ? -4.897 -12.068 6.684 1.00 98.19 111 LEU A C 1
ATOM 814 O O . LEU A 1 111 ? -5.114 -13.141 6.115 1.00 98.19 111 LEU A O 1
ATOM 818 N N . GLY A 1 112 ? -3.733 -11.424 6.578 1.00 97.94 112 GLY A N 1
ATOM 819 C CA . GLY A 1 112 ? -2.618 -11.878 5.762 1.00 97.94 112 GLY A CA 1
ATOM 820 C C . GLY A 1 112 ? -2.731 -11.439 4.304 1.00 97.94 112 GLY A C 1
ATOM 821 O O . GLY A 1 112 ? -3.092 -10.296 4.003 1.00 97.94 112 GLY A O 1
ATOM 822 N N . VAL A 1 113 ? -2.349 -12.345 3.406 1.00 98.44 113 VAL A N 1
ATOM 823 C CA . VAL A 1 113 ? -2.195 -12.097 1.969 1.00 98.44 113 VAL A CA 1
ATOM 824 C C . VAL A 1 113 ? -3.113 -12.958 1.126 1.00 98.44 113 VAL A C 1
ATOM 826 O O . VAL A 1 113 ? -3.602 -13.985 1.592 1.00 98.44 113 VAL A O 1
ATOM 829 N N . MET A 1 114 ? -3.337 -12.537 -0.122 1.00 97.75 114 MET A N 1
ATOM 830 C CA . MET A 1 114 ? -4.223 -13.212 -1.071 1.00 97.75 114 MET A CA 1
ATOM 831 C C . MET A 1 114 ? -5.637 -13.440 -0.513 1.00 97.75 114 MET A C 1
ATOM 833 O O . MET A 1 114 ? -6.275 -14.454 -0.798 1.00 97.75 114 MET A O 1
ATOM 837 N N . VAL A 1 115 ? -6.141 -12.499 0.287 1.00 98.56 115 VAL A N 1
ATOM 838 C CA . VAL A 1 115 ? -7.405 -12.665 1.012 1.00 98.56 115 VAL A CA 1
ATOM 839 C C . VAL A 1 115 ? -8.586 -12.369 0.086 1.00 98.56 115 VAL A C 1
ATOM 841 O O . VAL A 1 115 ? -8.617 -11.336 -0.584 1.00 98.56 115 VAL A O 1
ATOM 844 N N . SER A 1 116 ? -9.569 -13.273 0.038 1.00 98.62 116 SER A N 1
ATOM 845 C CA . SER A 1 116 ? -10.794 -13.070 -0.743 1.00 98.62 116 SER A CA 1
ATOM 846 C C . SER A 1 116 ? -11.657 -11.945 -0.164 1.00 98.62 116 SER A C 1
ATOM 848 O O . SER A 1 116 ? -11.664 -11.711 1.044 1.00 98.62 116 SER A O 1
ATOM 850 N N . CYS A 1 117 ? -12.432 -11.282 -1.029 1.00 98.50 117 CYS A N 1
ATOM 851 C CA . CYS A 1 117 ? -13.413 -10.277 -0.615 1.00 98.50 117 CYS A CA 1
ATOM 852 C C . CYS A 1 117 ? -14.376 -10.829 0.448 1.00 98.50 117 CYS A C 1
ATOM 854 O O . CYS A 1 117 ? -14.563 -10.204 1.483 1.00 98.50 117 CYS A O 1
ATOM 856 N N . GLU A 1 118 ? -14.923 -12.025 0.224 1.00 98.44 118 GLU A N 1
ATOM 857 C CA . GLU A 1 118 ? -15.822 -12.716 1.157 1.00 98.44 118 GLU A CA 1
ATOM 858 C C . GLU A 1 118 ? -15.221 -12.818 2.564 1.00 98.44 118 GLU A C 1
ATOM 860 O O . GLU A 1 118 ? -15.786 -12.272 3.504 1.00 98.44 118 GLU A O 1
ATOM 865 N N . LYS A 1 119 ? -14.007 -13.368 2.694 1.00 98.62 119 LYS A N 1
ATOM 866 C CA . LYS A 1 119 ? -13.340 -13.521 3.993 1.00 98.62 119 LYS A CA 1
ATOM 867 C C . LYS A 1 119 ? -13.093 -12.182 4.693 1.00 98.62 119 LYS A C 1
ATOM 869 O O . LYS A 1 119 ? -13.192 -12.106 5.919 1.00 98.62 119 LYS A O 1
ATOM 874 N N . ILE A 1 120 ? -12.760 -11.128 3.940 1.00 98.69 120 ILE A N 1
ATOM 875 C CA . ILE A 1 120 ? -12.582 -9.776 4.496 1.00 98.69 120 ILE A CA 1
ATOM 876 C C . ILE A 1 120 ? -13.891 -9.285 5.116 1.00 98.69 120 ILE A C 1
ATOM 878 O O . ILE A 1 120 ? -13.890 -8.822 6.256 1.00 98.69 120 ILE A O 1
ATOM 882 N N . LEU A 1 121 ? -14.997 -9.402 4.380 1.00 98.56 121 LEU A N 1
ATOM 883 C CA . LEU A 1 121 ? -16.300 -8.894 4.803 1.00 98.56 121 LEU A CA 1
ATOM 884 C C . LEU A 1 121 ? -16.921 -9.741 5.918 1.00 98.56 121 LEU A C 1
ATOM 886 O O . LEU A 1 121 ? -17.419 -9.182 6.892 1.00 98.56 121 LEU A O 1
ATOM 890 N N . GLU A 1 122 ? -16.823 -11.067 5.834 1.00 98.38 122 GLU A N 1
ATOM 891 C CA . GLU A 1 122 ? -17.266 -11.986 6.887 1.00 98.38 122 GLU A CA 1
ATOM 892 C C . GLU A 1 122 ? -16.543 -11.715 8.203 1.00 98.38 122 GLU A C 1
ATOM 894 O O . GLU A 1 122 ? -17.186 -11.572 9.240 1.00 98.38 122 GLU A O 1
ATOM 899 N N . THR A 1 123 ? -15.213 -11.572 8.159 1.00 98.31 123 THR A N 1
ATOM 900 C CA . THR A 1 123 ? -14.432 -11.240 9.359 1.00 98.31 123 THR A CA 1
ATOM 901 C C . THR A 1 123 ? -14.835 -9.871 9.893 1.00 98.31 123 THR A C 1
ATOM 903 O O . THR A 1 123 ? -15.004 -9.709 11.095 1.00 98.31 123 THR A O 1
ATOM 906 N N . ALA A 1 124 ? -15.022 -8.881 9.015 1.00 97.94 124 ALA A N 1
ATOM 907 C CA . ALA A 1 124 ? -15.424 -7.540 9.422 1.00 97.94 124 ALA A CA 1
ATOM 908 C C . ALA A 1 124 ? -16.766 -7.530 10.176 1.00 97.94 124 ALA A C 1
ATOM 910 O O . ALA A 1 124 ? -16.895 -6.822 11.177 1.00 97.94 124 ALA A O 1
ATOM 911 N N . ILE A 1 125 ? -17.732 -8.338 9.727 1.00 97.38 125 ILE A N 1
ATOM 912 C CA . ILE A 1 125 ? -19.030 -8.517 10.390 1.00 97.38 125 ILE A CA 1
ATOM 913 C C . ILE A 1 125 ? -18.861 -9.280 11.705 1.00 97.38 125 ILE A C 1
ATOM 915 O O . ILE A 1 125 ? -19.296 -8.788 12.744 1.00 97.38 125 ILE A O 1
ATOM 919 N N . ALA A 1 126 ? -18.220 -10.453 11.668 1.00 97.56 126 ALA A N 1
ATOM 920 C CA . ALA A 1 126 ? -18.065 -11.332 12.827 1.00 97.56 126 ALA A CA 1
ATOM 921 C C . ALA A 1 126 ? -17.355 -10.635 13.994 1.00 97.56 126 ALA A C 1
ATOM 923 O O . ALA A 1 126 ? -17.702 -10.833 15.154 1.00 97.56 126 ALA A O 1
ATOM 924 N N . GLU A 1 127 ? -16.387 -9.780 13.673 1.00 96.69 127 GLU A N 1
ATOM 925 C CA . GLU A 1 127 ? -15.562 -9.088 14.654 1.00 96.69 127 GLU A CA 1
ATOM 926 C C . GLU A 1 127 ? -16.090 -7.700 15.030 1.00 96.69 127 GLU A C 1
ATOM 928 O O . GLU A 1 127 ? -15.555 -7.081 15.954 1.00 96.69 127 GLU A O 1
ATOM 933 N N . GLY A 1 128 ? -17.117 -7.194 14.338 1.00 95.38 128 GLY A N 1
ATOM 934 C CA . GLY A 1 128 ? -17.680 -5.863 14.576 1.00 95.38 128 GLY A CA 1
ATOM 935 C C . GLY A 1 128 ? -16.657 -4.744 14.368 1.00 95.38 128 GLY A C 1
ATOM 936 O O . GLY A 1 128 ? -16.504 -3.869 15.222 1.00 95.38 128 GLY A O 1
ATOM 937 N N . VAL A 1 129 ? -15.897 -4.792 13.269 1.00 96.88 129 VAL A N 1
ATOM 938 C CA . VAL A 1 129 ? -14.816 -3.821 13.028 1.00 96.88 129 VAL A CA 1
ATOM 939 C C . VAL A 1 129 ? -15.358 -2.434 12.706 1.00 96.88 129 VAL A C 1
ATOM 941 O O . VAL A 1 129 ? -16.427 -2.278 12.126 1.00 96.88 129 VAL A O 1
ATOM 944 N N . THR A 1 130 ? -14.590 -1.405 13.047 1.00 96.75 130 THR A N 1
ATOM 945 C CA . THR A 1 130 ? -14.938 -0.010 12.774 1.00 96.75 130 THR A CA 1
ATOM 946 C C . THR A 1 130 ? -14.366 0.496 11.456 1.00 96.75 130 THR A C 1
ATOM 948 O O . THR A 1 130 ? -14.874 1.486 10.938 1.00 96.75 130 THR A O 1
ATOM 951 N N . ILE A 1 131 ? -13.326 -0.149 10.910 1.00 98.12 131 ILE A N 1
ATOM 952 C CA . ILE A 1 131 ? -12.672 0.204 9.637 1.00 98.12 131 ILE A CA 1
ATOM 953 C C . ILE A 1 131 ? -12.174 -1.064 8.927 1.00 98.12 131 ILE A C 1
ATOM 955 O O . ILE A 1 131 ? -11.669 -1.988 9.569 1.00 98.12 131 ILE A O 1
ATOM 959 N N . ILE A 1 132 ? -12.240 -1.067 7.593 1.00 98.69 132 ILE A N 1
ATOM 960 C CA . ILE A 1 132 ? -11.572 -2.054 6.731 1.00 98.69 132 ILE A CA 1
ATOM 961 C C . ILE A 1 132 ? -10.437 -1.362 5.971 1.00 98.69 132 ILE A C 1
ATOM 963 O O . ILE A 1 132 ? -10.640 -0.304 5.379 1.00 98.69 132 ILE A O 1
ATOM 967 N N . GLY A 1 133 ? -9.241 -1.948 5.969 1.00 98.56 133 GLY A N 1
ATOM 968 C CA . GLY A 1 133 ? -8.086 -1.470 5.215 1.00 98.56 133 GLY A CA 1
ATOM 969 C C . GLY A 1 133 ? -7.568 -2.503 4.221 1.00 98.56 133 GLY A C 1
ATOM 970 O O . GLY A 1 133 ? -7.298 -3.650 4.578 1.00 98.56 133 GLY A O 1
ATOM 971 N N . LEU A 1 134 ? -7.392 -2.078 2.971 1.00 98.69 134 LEU A N 1
ATOM 972 C CA . LEU A 1 134 ? -6.905 -2.911 1.876 1.00 98.69 134 LEU A CA 1
ATOM 973 C C . LEU A 1 134 ? -5.498 -2.496 1.453 1.00 98.69 134 LEU A C 1
ATOM 975 O O . LEU A 1 134 ? -5.206 -1.308 1.297 1.00 98.69 134 LEU A O 1
ATOM 979 N N . SER A 1 135 ? -4.646 -3.492 1.217 1.00 98.44 135 SER A N 1
ATOM 980 C CA . SER A 1 135 ? -3.293 -3.322 0.693 1.00 98.44 135 SER A CA 1
ATOM 981 C C . SER A 1 135 ? -3.126 -4.009 -0.664 1.00 98.44 135 SER A C 1
ATOM 983 O O . SER A 1 135 ? -3.672 -5.091 -0.884 1.00 98.44 135 SER A O 1
ATOM 985 N N . GLY A 1 136 ? -2.371 -3.384 -1.571 1.00 96.94 136 GLY A N 1
ATOM 986 C CA . GLY A 1 136 ? -2.013 -3.955 -2.871 1.00 96.94 136 GLY A CA 1
ATOM 987 C C . GLY A 1 136 ? -0.755 -3.323 -3.471 1.00 96.94 136 GLY A C 1
ATOM 988 O O . GLY A 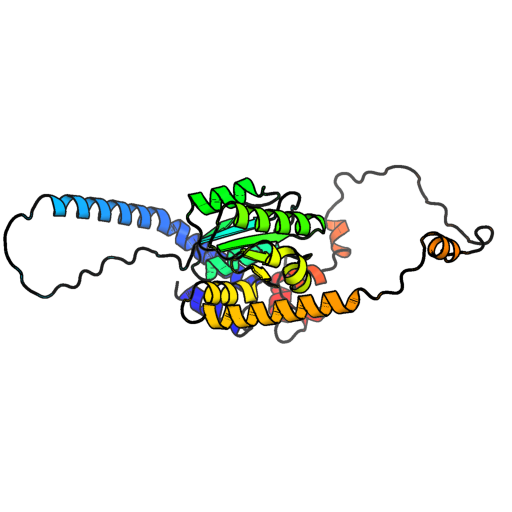1 136 ? -0.512 -2.124 -3.324 1.00 96.94 136 GLY A O 1
ATOM 989 N N . LEU A 1 137 ? 0.058 -4.137 -4.137 1.00 96.69 137 LEU A N 1
ATOM 990 C CA . LEU A 1 137 ? 1.314 -3.763 -4.782 1.00 96.69 137 LEU A CA 1
ATOM 991 C C . LEU A 1 137 ? 1.270 -3.908 -6.307 1.00 96.69 137 LEU A C 1
ATOM 993 O O . LEU A 1 137 ? 1.992 -3.190 -6.987 1.00 96.69 137 LEU A O 1
ATOM 997 N N . ILE A 1 138 ? 0.467 -4.822 -6.859 1.00 96.06 138 ILE A N 1
ATOM 998 C CA . ILE A 1 138 ? 0.416 -5.067 -8.312 1.00 96.06 138 ILE A CA 1
ATOM 999 C C . ILE A 1 138 ? -0.829 -4.445 -8.955 1.00 96.06 138 ILE A C 1
ATOM 1001 O O . ILE A 1 138 ? -1.768 -4.037 -8.273 1.00 96.06 138 ILE A O 1
ATOM 1005 N N . THR A 1 139 ? -0.825 -4.288 -10.283 1.00 96.25 139 THR A N 1
ATOM 1006 C CA . THR A 1 139 ? -1.937 -3.644 -11.004 1.00 96.25 139 THR A CA 1
ATOM 1007 C C . THR A 1 139 ? -3.267 -4.402 -10.867 1.00 96.25 139 THR A C 1
ATOM 1009 O O . THR A 1 139 ? -4.262 -3.729 -10.603 1.00 96.25 139 THR A O 1
ATOM 1012 N N . PRO A 1 140 ? -3.322 -5.751 -10.954 1.00 96.62 140 PRO A N 1
ATOM 1013 C CA . PRO A 1 140 ? -4.568 -6.501 -10.740 1.00 96.62 140 PRO A CA 1
ATOM 1014 C C . PRO A 1 140 ? -5.222 -6.264 -9.370 1.00 96.62 140 PRO A C 1
ATOM 1016 O O . PRO A 1 140 ? -6.443 -6.310 -9.249 1.00 96.62 140 PRO A O 1
ATOM 1019 N N . SER A 1 141 ? -4.431 -5.927 -8.348 1.00 97.25 141 SER A N 1
ATOM 1020 C CA . SER A 1 141 ? -4.921 -5.627 -6.997 1.00 97.25 141 SER A CA 1
ATOM 1021 C C . SER A 1 141 ? -5.879 -4.433 -6.966 1.00 97.25 141 SER A C 1
ATOM 1023 O O . SER A 1 141 ? -6.742 -4.350 -6.096 1.00 97.25 141 SER A O 1
ATOM 1025 N N . LEU A 1 142 ? -5.759 -3.504 -7.920 1.00 97.69 142 LEU A N 1
ATOM 1026 C CA . LEU A 1 142 ? -6.652 -2.351 -8.020 1.00 97.69 142 LEU A CA 1
ATOM 1027 C C . LEU A 1 142 ? -8.082 -2.759 -8.389 1.00 97.69 142 LEU A C 1
ATOM 1029 O O . LEU A 1 142 ? -9.028 -2.191 -7.841 1.00 97.69 142 LEU A O 1
ATOM 1033 N N . ASP A 1 143 ? -8.245 -3.749 -9.269 1.00 97.31 143 ASP A N 1
ATOM 1034 C CA . ASP A 1 143 ? -9.563 -4.265 -9.648 1.00 97.31 143 ASP A CA 1
ATOM 1035 C C . ASP A 1 143 ? -10.212 -5.023 -8.484 1.00 97.31 143 ASP A C 1
ATOM 1037 O O . ASP A 1 143 ? -11.411 -4.869 -8.241 1.00 97.31 143 ASP A O 1
ATOM 1041 N N . GLU A 1 144 ? -9.417 -5.751 -7.695 1.00 98.31 144 GLU A N 1
ATOM 1042 C CA . GLU A 1 144 ? -9.886 -6.400 -6.465 1.00 98.31 144 GLU A CA 1
ATOM 1043 C C . GLU A 1 144 ? -10.351 -5.375 -5.419 1.00 98.31 144 GLU A C 1
ATOM 1045 O O . GLU A 1 144 ? -11.409 -5.542 -4.819 1.00 98.31 144 GLU A O 1
ATOM 1050 N N . MET A 1 145 ? -9.649 -4.250 -5.244 1.00 98.56 145 MET A N 1
ATOM 1051 C CA . MET A 1 145 ? -10.111 -3.173 -4.351 1.00 98.56 145 MET A CA 1
ATOM 1052 C C . MET A 1 145 ? -11.427 -2.540 -4.824 1.00 98.56 145 MET A C 1
ATOM 1054 O O . MET A 1 145 ? -12.294 -2.218 -4.009 1.00 98.56 145 MET A O 1
ATOM 1058 N N . VAL A 1 146 ? -11.602 -2.371 -6.141 1.00 98.62 146 VAL A N 1
ATOM 1059 C CA . VAL A 1 146 ? -12.877 -1.923 -6.728 1.00 98.62 146 VAL A CA 1
ATOM 1060 C C . VAL A 1 146 ? -13.978 -2.953 -6.469 1.00 98.62 146 VAL A C 1
ATOM 1062 O O . VAL A 1 146 ? -15.115 -2.572 -6.185 1.00 98.62 146 VAL A O 1
ATOM 1065 N N . HIS A 1 147 ? -13.665 -4.245 -6.577 1.00 98.69 147 HIS A N 1
ATOM 1066 C CA . HIS A 1 147 ? -14.605 -5.324 -6.294 1.00 98.69 147 HIS A CA 1
ATOM 1067 C C . HIS A 1 147 ? -15.045 -5.324 -4.826 1.00 98.69 147 HIS A C 1
ATOM 1069 O O . HIS A 1 147 ? -16.251 -5.334 -4.580 1.00 98.69 147 HIS A O 1
ATOM 1075 N N . VAL A 1 148 ? -14.110 -5.200 -3.877 1.00 98.69 148 VAL A N 1
ATOM 1076 C CA . VAL A 1 148 ? -14.425 -5.109 -2.442 1.00 98.69 148 VAL A CA 1
ATOM 1077 C C . VAL A 1 148 ? -15.328 -3.913 -2.149 1.00 98.69 148 VAL A C 1
ATOM 1079 O O . VAL A 1 148 ? -16.341 -4.075 -1.481 1.00 98.69 148 VAL A O 1
ATOM 1082 N N . ALA A 1 149 ? -15.035 -2.730 -2.700 1.00 98.81 149 ALA A N 1
ATOM 1083 C CA . ALA A 1 149 ? -15.879 -1.548 -2.501 1.00 98.81 149 ALA A CA 1
ATOM 1084 C C . ALA A 1 149 ? -17.323 -1.756 -3.002 1.00 98.81 149 ALA A C 1
ATOM 1086 O O . ALA A 1 149 ? -18.274 -1.406 -2.306 1.00 98.81 149 ALA A O 1
ATOM 1087 N N . LYS A 1 150 ? -17.499 -2.373 -4.182 1.00 98.75 150 LYS A N 1
ATOM 1088 C CA . LYS A 1 150 ? -18.834 -2.718 -4.710 1.00 98.75 150 LYS A CA 1
ATOM 1089 C C . LYS A 1 150 ? -19.571 -3.703 -3.808 1.00 98.75 150 LYS A C 1
ATOM 1091 O O . LYS A 1 150 ? -20.784 -3.602 -3.661 1.00 98.75 150 LYS A O 1
ATOM 1096 N N . GLU A 1 151 ? -18.854 -4.674 -3.258 1.00 98.75 151 GLU A N 1
ATOM 1097 C CA . GLU A 1 151 ? -19.447 -5.707 -2.417 1.00 98.75 151 GLU A CA 1
ATOM 1098 C C . GLU A 1 151 ? -19.819 -5.164 -1.031 1.00 98.75 151 GLU A C 1
ATOM 1100 O O . GLU A 1 151 ? -20.887 -5.485 -0.517 1.00 98.75 151 GLU A O 1
ATOM 1105 N N . MET A 1 152 ? -19.008 -4.256 -0.481 1.00 98.69 152 MET A N 1
ATOM 1106 C CA . MET A 1 152 ? -19.349 -3.489 0.720 1.00 98.69 152 MET A CA 1
ATOM 1107 C C . MET A 1 152 ? -20.639 -2.685 0.529 1.00 98.69 152 MET A C 1
ATOM 1109 O O . MET A 1 152 ? -21.506 -2.718 1.400 1.00 98.69 152 MET A O 1
ATOM 1113 N N . GLU A 1 153 ? -20.805 -2.017 -0.618 1.00 98.50 153 GLU A N 1
ATOM 1114 C CA . GLU A 1 153 ? -22.052 -1.318 -0.958 1.00 98.50 153 GLU A CA 1
ATOM 1115 C C . GLU A 1 153 ? -23.230 -2.294 -1.075 1.00 98.50 153 GLU A C 1
ATOM 1117 O O . GLU A 1 153 ? -24.283 -2.072 -0.483 1.00 98.50 153 GLU A O 1
ATOM 1122 N N . ARG A 1 154 ? -23.045 -3.410 -1.795 1.00 98.56 154 ARG A N 1
ATOM 1123 C CA . ARG A 1 154 ? -24.087 -4.428 -2.006 1.00 98.56 154 ARG A CA 1
ATOM 1124 C C . ARG A 1 154 ? -24.594 -5.026 -0.693 1.00 98.56 154 ARG A C 1
ATOM 1126 O O . ARG A 1 154 ? -25.781 -5.320 -0.585 1.00 98.56 154 ARG A O 1
ATOM 1133 N N . GLN A 1 155 ? -23.703 -5.225 0.276 1.00 97.94 155 GLN A N 1
ATOM 1134 C CA . GLN A 1 155 ? -24.024 -5.783 1.590 1.00 97.94 155 GLN A CA 1
ATOM 1135 C C . GLN A 1 155 ? -24.406 -4.717 2.634 1.00 97.94 155 GLN A C 1
ATOM 1137 O O . GLN A 1 155 ? -24.700 -5.067 3.774 1.00 97.94 155 GLN A O 1
ATOM 1142 N N . GLY A 1 156 ? -24.432 -3.430 2.268 1.00 97.75 156 GLY A N 1
ATOM 1143 C CA . GLY A 1 156 ? -24.873 -2.352 3.156 1.00 97.75 156 GLY A CA 1
ATOM 1144 C C . GLY A 1 156 ? -23.900 -2.032 4.294 1.00 97.75 156 GLY A C 1
ATOM 1145 O O . GLY A 1 156 ? -24.334 -1.634 5.376 1.00 97.75 156 GLY A O 1
ATOM 1146 N N . PHE A 1 157 ? -22.592 -2.200 4.079 1.00 98.31 157 PHE A N 1
ATOM 1147 C CA . PHE A 1 157 ? -21.592 -1.779 5.059 1.00 98.31 157 PHE A CA 1
ATOM 1148 C C . PHE A 1 157 ? -21.665 -0.262 5.298 1.00 98.31 157 PHE A C 1
ATOM 1150 O O . PHE A 1 157 ? -21.912 0.526 4.386 1.00 98.31 157 PHE A O 1
ATOM 1157 N N . VAL A 1 158 ? -21.419 0.144 6.547 1.00 97.25 158 VAL A N 1
ATOM 1158 C CA . VAL A 1 158 ? -21.403 1.559 6.975 1.00 97.25 158 VAL A CA 1
ATOM 1159 C C . VAL A 1 158 ? -20.017 2.039 7.427 1.00 97.25 158 VAL A C 1
ATOM 1161 O O . VAL A 1 158 ? -19.814 3.212 7.741 1.00 97.25 158 VAL A O 1
ATOM 1164 N N . VAL A 1 159 ? -19.045 1.125 7.479 1.00 97.56 159 VAL A N 1
ATOM 1165 C CA . VAL A 1 159 ? -17.689 1.392 7.975 1.00 97.56 159 VAL A CA 1
ATOM 1166 C C . VAL A 1 159 ? -16.818 2.047 6.896 1.00 97.56 159 VAL A C 1
ATOM 1168 O O . VAL A 1 159 ? -16.979 1.735 5.713 1.00 97.56 159 VAL A O 1
ATOM 1171 N N . PRO A 1 160 ? -15.870 2.932 7.253 1.00 98.19 160 PRO A N 1
ATOM 1172 C CA . PRO A 1 160 ? -14.895 3.466 6.309 1.00 98.19 160 PRO A CA 1
ATOM 1173 C C . PRO A 1 160 ? -14.015 2.385 5.667 1.00 98.19 160 PRO A C 1
ATOM 1175 O O . PRO A 1 160 ? -13.619 1.413 6.316 1.00 98.19 160 PRO A O 1
ATOM 1178 N N . LEU A 1 161 ? -13.646 2.622 4.408 1.00 98.69 161 LEU A N 1
ATOM 1179 C CA . LEU A 1 161 ? -12.714 1.815 3.628 1.00 98.69 161 LEU A CA 1
ATOM 1180 C C . LEU A 1 161 ? -11.406 2.586 3.398 1.00 98.69 161 LEU A C 1
ATOM 1182 O O . LEU A 1 161 ? -11.389 3.640 2.756 1.00 98.69 161 LEU A O 1
ATOM 1186 N N . LEU A 1 162 ? -10.293 2.048 3.892 1.00 98.62 162 LEU A N 1
ATOM 1187 C CA . LEU A 1 162 ? -8.952 2.569 3.638 1.00 98.62 162 LEU A CA 1
ATOM 1188 C C . LEU A 1 162 ? -8.289 1.812 2.490 1.00 98.62 162 LEU A C 1
ATOM 1190 O O . LEU A 1 162 ? -8.293 0.583 2.454 1.00 98.62 162 LEU A O 1
ATOM 1194 N N . ILE A 1 163 ? -7.675 2.555 1.575 1.00 98.50 163 ILE A N 1
ATOM 1195 C CA . ILE A 1 163 ? -6.950 2.026 0.420 1.00 98.50 163 ILE A CA 1
ATOM 1196 C C . ILE A 1 163 ? -5.479 2.425 0.529 1.00 98.50 163 ILE A C 1
ATOM 1198 O O . ILE A 1 163 ? -5.179 3.614 0.649 1.00 98.50 163 ILE A O 1
ATOM 1202 N N . GLY A 1 164 ? -4.563 1.462 0.438 1.00 97.56 164 GLY A N 1
ATOM 1203 C CA . GLY A 1 164 ? -3.125 1.723 0.444 1.00 97.56 164 GLY A CA 1
ATOM 1204 C C . GLY A 1 164 ? -2.307 0.669 -0.303 1.00 97.56 164 GLY A C 1
ATOM 1205 O O . GLY A 1 164 ? -2.827 -0.329 -0.798 1.00 97.56 164 GLY A O 1
ATOM 1206 N N . GLY A 1 165 ? -0.994 0.891 -0.366 1.00 94.94 165 GLY A N 1
ATOM 1207 C CA . GLY A 1 165 ? -0.040 0.040 -1.087 1.00 94.94 165 GLY A CA 1
ATOM 1208 C C . GLY A 1 165 ? 0.480 0.676 -2.383 1.00 94.94 165 GLY A C 1
ATOM 1209 O O . GLY A 1 165 ? -0.026 1.709 -2.823 1.00 94.94 165 GLY A O 1
ATOM 1210 N N . ALA A 1 166 ? 1.537 0.107 -2.967 1.00 92.50 166 ALA A N 1
ATOM 1211 C CA . ALA A 1 166 ? 2.379 0.805 -3.947 1.00 92.50 166 ALA A CA 1
ATOM 1212 C C . ALA A 1 166 ? 1.677 1.174 -5.264 1.00 92.50 166 ALA A C 1
ATOM 1214 O O . ALA A 1 166 ? 1.964 2.228 -5.827 1.00 92.50 166 ALA A O 1
ATOM 1215 N N . THR A 1 167 ? 0.757 0.343 -5.762 1.00 92.44 167 THR A N 1
ATOM 1216 C CA . THR A 1 167 ? 0.002 0.641 -6.993 1.00 92.44 167 THR A CA 1
ATOM 1217 C C . THR A 1 167 ? -1.186 1.562 -6.766 1.00 92.44 167 THR A C 1
ATOM 1219 O O . THR A 1 167 ? -1.779 2.057 -7.728 1.00 92.44 167 THR A O 1
ATOM 1222 N N . THR A 1 168 ? -1.548 1.815 -5.509 1.00 96.31 168 THR A N 1
ATOM 1223 C CA . THR A 1 168 ? -2.669 2.690 -5.174 1.00 96.31 168 THR A CA 1
ATOM 1224 C C . THR A 1 168 ? -2.286 4.160 -5.303 1.00 96.31 168 THR A C 1
ATOM 1226 O O . THR A 1 168 ? -1.142 4.559 -5.106 1.00 96.31 168 THR A O 1
ATOM 1229 N N . SER A 1 169 ? -3.260 5.001 -5.637 1.00 96.75 169 SER A N 1
ATOM 1230 C CA . SER A 1 169 ? -3.070 6.450 -5.684 1.00 96.75 169 SER A CA 1
ATOM 1231 C C . SER A 1 169 ? -4.373 7.166 -5.373 1.00 96.75 169 SER A C 1
ATOM 1233 O O . SER A 1 169 ? -5.447 6.654 -5.698 1.00 96.75 169 SER A O 1
ATOM 1235 N N . ALA A 1 170 ? -4.281 8.383 -4.831 1.00 96.12 170 ALA A N 1
ATOM 1236 C CA . ALA A 1 170 ? -5.441 9.230 -4.554 1.00 96.12 170 ALA A CA 1
ATOM 1237 C C . ALA A 1 170 ? -6.349 9.369 -5.786 1.00 96.12 170 ALA A C 1
ATOM 1239 O O . ALA A 1 170 ? -7.558 9.165 -5.700 1.00 96.12 170 ALA A O 1
ATOM 1240 N N . LYS A 1 171 ? -5.742 9.562 -6.963 1.00 95.81 171 LYS A N 1
ATOM 1241 C CA . LYS A 1 171 ? -6.453 9.674 -8.237 1.00 95.81 171 LYS A CA 1
ATOM 1242 C C . LYS A 1 171 ? -7.181 8.395 -8.642 1.00 95.81 171 LYS A C 1
ATOM 1244 O O . LYS A 1 171 ? -8.342 8.464 -9.037 1.00 95.81 171 LYS A O 1
ATOM 1249 N N . HIS A 1 172 ? -6.526 7.233 -8.567 1.00 96.69 172 HIS A N 1
ATOM 1250 C CA . HIS A 1 172 ? -7.192 5.966 -8.878 1.00 96.69 172 HIS A CA 1
ATOM 1251 C C . HIS A 1 172 ? -8.360 5.721 -7.915 1.00 96.69 172 HIS A C 1
ATOM 1253 O O . HIS A 1 172 ? -9.471 5.423 -8.355 1.00 96.69 172 HIS A O 1
ATOM 1259 N N . THR A 1 173 ? -8.136 5.926 -6.616 1.00 97.88 173 THR A N 1
ATOM 1260 C CA . THR A 1 173 ? -9.168 5.801 -5.585 1.00 97.88 173 THR A CA 1
ATOM 1261 C C . THR A 1 173 ? -10.355 6.719 -5.873 1.00 97.88 173 THR A C 1
ATOM 1263 O O . THR A 1 173 ? -11.485 6.239 -5.916 1.00 97.88 173 THR A O 1
ATOM 1266 N N . ALA A 1 174 ? -10.119 7.999 -6.171 1.00 97.62 174 ALA A N 1
ATOM 1267 C CA . ALA A 1 174 ? -11.161 8.986 -6.458 1.00 97.62 174 ALA A CA 1
ATOM 1268 C C . ALA A 1 174 ? -12.007 8.658 -7.702 1.00 97.62 174 ALA A C 1
ATOM 1270 O O . ALA A 1 174 ? -13.208 8.939 -7.728 1.00 97.62 174 ALA A O 1
ATOM 1271 N N . VAL A 1 175 ? -11.382 8.090 -8.741 1.00 96.44 175 VAL A N 1
ATOM 1272 C CA . VAL A 1 175 ? -12.011 7.847 -10.051 1.00 96.44 175 VAL A CA 1
ATOM 1273 C C . VAL A 1 175 ? -12.658 6.464 -10.147 1.00 96.44 175 VAL A C 1
ATOM 1275 O O . VAL A 1 175 ? -13.680 6.317 -10.818 1.00 96.44 175 VAL A O 1
ATOM 1278 N N . LYS A 1 176 ? -12.064 5.436 -9.533 1.00 97.50 176 LYS A N 1
ATOM 1279 C CA . LYS A 1 176 ? -12.444 4.032 -9.765 1.00 97.50 176 LYS A CA 1
ATOM 1280 C C . LYS A 1 176 ? -13.027 3.328 -8.543 1.00 97.50 176 LYS A C 1
ATOM 1282 O O . LYS A 1 176 ? -13.913 2.499 -8.736 1.00 97.50 176 LYS A O 1
ATOM 1287 N N . ILE A 1 177 ? -12.572 3.658 -7.331 1.00 98.31 177 ILE A N 1
ATOM 1288 C CA . ILE A 1 177 ? -12.960 2.950 -6.097 1.00 98.31 177 ILE A CA 1
ATOM 1289 C C . ILE A 1 177 ? -14.064 3.708 -5.353 1.00 98.31 177 ILE A C 1
ATOM 1291 O O . ILE A 1 177 ? -15.149 3.170 -5.167 1.00 98.31 177 ILE A O 1
ATOM 1295 N N . ALA A 1 178 ? -13.823 4.970 -4.987 1.00 98.00 178 ALA A N 1
ATOM 1296 C CA . ALA A 1 178 ? -14.753 5.791 -4.209 1.00 98.00 178 ALA A CA 1
ATOM 1297 C C . ALA A 1 178 ? -16.172 5.877 -4.809 1.00 98.00 178 ALA A C 1
ATOM 1299 O O . ALA A 1 178 ? -17.127 5.771 -4.052 1.00 98.00 178 ALA A O 1
ATOM 1300 N N . PRO A 1 179 ? -16.374 5.957 -6.142 1.00 97.75 179 PRO A N 1
ATOM 1301 C CA . PRO A 1 179 ? -17.723 5.964 -6.718 1.00 97.75 179 PRO A CA 1
ATOM 1302 C C . PRO A 1 179 ? -18.501 4.645 -6.577 1.00 97.75 179 PRO A C 1
ATOM 1304 O O . PRO A 1 179 ? -19.616 4.550 -7.085 1.00 97.75 179 PRO A O 1
ATOM 1307 N N . LYS A 1 180 ? -17.895 3.592 -6.017 1.00 98.38 180 LYS A N 1
ATOM 1308 C CA . LYS A 1 180 ? -18.507 2.265 -5.860 1.00 98.38 180 LYS A CA 1
ATOM 1309 C C . LYS A 1 180 ? -19.002 1.979 -4.449 1.00 98.38 180 LYS A C 1
ATOM 1311 O O . LYS A 1 180 ? -19.584 0.919 -4.265 1.00 98.38 180 LYS A O 1
ATOM 1316 N N . TYR A 1 181 ? -18.782 2.893 -3.507 1.00 98.50 181 TYR A N 1
ATOM 1317 C CA . TYR A 1 181 ? -19.184 2.746 -2.115 1.00 98.50 181 TYR A CA 1
ATOM 1318 C C . TYR A 1 181 ? -19.622 4.100 -1.549 1.00 98.50 181 TYR A C 1
ATOM 1320 O O . TYR A 1 181 ? -18.929 5.101 -1.715 1.00 98.50 181 TYR A O 1
ATOM 1328 N N . SER A 1 182 ? -20.793 4.136 -0.920 1.00 97.38 182 SER A N 1
ATOM 1329 C CA . SER A 1 182 ? -21.460 5.352 -0.436 1.00 97.38 182 SER A CA 1
ATOM 1330 C C . SER A 1 182 ? -20.818 5.948 0.821 1.00 97.38 182 SER A C 1
ATOM 1332 O O . SER A 1 182 ? -20.964 7.142 1.094 1.00 97.38 182 SER A O 1
ATOM 1334 N N . GLN A 1 183 ? -20.084 5.135 1.578 1.00 97.56 183 GLN A N 1
ATOM 1335 C CA . GLN A 1 183 ? -19.408 5.536 2.811 1.00 97.56 183 GLN A CA 1
ATOM 1336 C C . GLN A 1 183 ? -17.979 6.032 2.539 1.00 97.56 183 GLN A C 1
ATOM 1338 O O . GLN A 1 183 ? -17.487 5.943 1.411 1.00 97.56 183 GLN A O 1
ATOM 1343 N N . PRO A 1 184 ? -17.269 6.576 3.549 1.00 97.94 184 PRO A N 1
ATOM 1344 C CA . PRO A 1 184 ? -15.917 7.086 3.359 1.00 97.94 184 PRO A CA 1
ATOM 1345 C C . PRO A 1 184 ? -14.954 6.072 2.726 1.00 97.94 184 PRO A C 1
ATOM 1347 O O . PRO A 1 184 ? -14.674 5.027 3.308 1.00 97.94 184 PRO A O 1
ATOM 1350 N N . VAL A 1 185 ? -14.384 6.431 1.572 1.00 98.44 185 VAL A N 1
ATOM 1351 C CA . VAL A 1 185 ? -13.248 5.738 0.946 1.00 98.44 185 VAL A CA 1
ATOM 1352 C C . VAL A 1 185 ? -12.052 6.679 0.949 1.00 98.44 185 VAL A C 1
ATOM 1354 O O . VAL A 1 185 ? -12.108 7.742 0.329 1.00 98.44 185 VAL A O 1
ATOM 1357 N N . VAL A 1 186 ? -10.968 6.307 1.629 1.00 98.19 186 VAL A N 1
ATOM 1358 C CA . VAL A 1 186 ? -9.799 7.180 1.814 1.00 98.19 186 VAL A CA 1
ATOM 1359 C C . VAL A 1 186 ? -8.529 6.481 1.345 1.00 98.19 186 VAL A C 1
ATOM 1361 O O . VAL A 1 186 ? -8.223 5.368 1.766 1.00 98.19 186 VAL A O 1
ATOM 1364 N N . HIS A 1 187 ? -7.765 7.148 0.476 1.00 98.12 187 HIS A N 1
ATOM 1365 C CA . HIS A 1 187 ? -6.414 6.711 0.125 1.00 98.12 187 HIS A CA 1
ATOM 1366 C C . HIS A 1 187 ? -5.428 7.152 1.206 1.00 98.12 187 HIS A C 1
ATOM 1368 O O . HIS A 1 187 ? -5.385 8.330 1.562 1.00 98.12 187 HIS A O 1
ATOM 1374 N N . VAL A 1 188 ? -4.631 6.214 1.709 1.00 96.06 188 VAL A N 1
ATOM 1375 C CA . VAL A 1 188 ? -3.596 6.460 2.713 1.00 96.06 188 VAL A CA 1
ATOM 1376 C C . VAL A 1 188 ? -2.250 6.101 2.100 1.00 96.06 188 VAL A C 1
ATOM 1378 O O . VAL A 1 188 ? -1.954 4.938 1.836 1.00 96.06 188 VAL A O 1
ATOM 1381 N N . ASN A 1 189 ? -1.440 7.126 1.851 1.00 89.06 189 ASN A N 1
ATOM 1382 C CA . ASN A 1 189 ? -0.187 6.987 1.112 1.00 89.06 189 ASN A CA 1
ATOM 1383 C C . ASN A 1 189 ? 0.948 6.342 1.922 1.00 89.06 189 ASN A C 1
ATOM 1385 O O . ASN A 1 189 ? 1.857 5.759 1.344 1.00 89.06 189 ASN A O 1
ATOM 1389 N N . ASP A 1 190 ? 0.930 6.482 3.248 1.00 86.12 190 ASP A N 1
ATOM 1390 C CA . ASP A 1 190 ? 2.017 6.018 4.108 1.00 86.12 190 ASP A CA 1
ATOM 1391 C C . ASP A 1 190 ? 1.509 5.631 5.506 1.00 86.12 190 ASP A C 1
ATOM 1393 O O . ASP A 1 190 ? 0.506 6.153 5.996 1.00 86.12 190 ASP A O 1
ATOM 1397 N N . ALA A 1 191 ? 2.224 4.734 6.181 1.00 86.25 191 ALA A N 1
ATOM 1398 C CA . ALA A 1 191 ? 1.900 4.289 7.527 1.00 86.25 191 ALA A CA 1
ATOM 1399 C C . ALA A 1 191 ? 1.956 5.422 8.557 1.00 86.25 191 ALA A C 1
ATOM 1401 O O . ALA A 1 191 ? 1.152 5.428 9.487 1.00 86.25 191 ALA A O 1
ATOM 1402 N N . SER A 1 192 ? 2.839 6.409 8.370 1.00 83.62 192 SER A N 1
ATOM 1403 C CA . SER A 1 192 ? 2.965 7.561 9.274 1.00 83.62 192 SER A CA 1
ATOM 1404 C C . SER A 1 192 ? 1.671 8.382 9.379 1.00 83.62 192 SER A C 1
ATOM 1406 O O . SER A 1 192 ? 1.346 8.897 10.446 1.00 83.62 192 SER A O 1
ATOM 1408 N N . ILE A 1 193 ? 0.891 8.443 8.296 1.00 88.00 193 ILE A N 1
ATOM 1409 C CA . ILE A 1 193 ? -0.374 9.185 8.225 1.00 88.00 193 ILE A CA 1
ATOM 1410 C C . ILE A 1 193 ? -1.609 8.304 8.454 1.00 88.00 193 ILE A C 1
ATOM 1412 O O . ILE A 1 193 ? -2.722 8.824 8.520 1.00 88.00 193 ILE A O 1
ATOM 1416 N N . SER A 1 194 ? -1.434 6.989 8.618 1.00 92.06 194 SER A N 1
ATOM 1417 C CA . SER A 1 194 ? -2.549 6.063 8.862 1.00 92.06 194 SER A CA 1
ATOM 1418 C C . SER A 1 194 ? -3.294 6.376 10.163 1.00 92.06 194 SER A C 1
ATOM 1420 O O . SER A 1 194 ? -4.523 6.382 10.177 1.00 92.06 194 SER A O 1
ATOM 1422 N N . VAL A 1 195 ? -2.569 6.721 11.231 1.00 92.06 195 VAL A N 1
ATOM 1423 C CA . VAL A 1 195 ? -3.148 7.022 12.548 1.00 92.06 195 VAL A CA 1
ATOM 1424 C C . VAL A 1 195 ? -3.978 8.311 12.525 1.00 92.06 195 VAL A C 1
ATOM 1426 O O . VAL A 1 195 ? -5.157 8.224 12.861 1.00 92.06 195 VAL A O 1
ATOM 1429 N N . PRO A 1 196 ? -3.463 9.473 12.064 1.00 92.88 196 PRO A N 1
ATOM 1430 C CA . PRO A 1 196 ? -4.275 10.687 11.959 1.00 92.88 196 PRO A CA 1
ATOM 1431 C C . PRO A 1 196 ? -5.548 10.516 11.119 1.00 92.88 196 PRO A C 1
ATOM 1433 O O . PRO A 1 196 ? -6.588 11.086 11.455 1.00 92.88 196 PRO A O 1
ATOM 1436 N N . VAL A 1 197 ? -5.482 9.730 10.036 1.00 95.50 197 VAL A N 1
ATOM 1437 C CA . VAL A 1 197 ? -6.647 9.437 9.184 1.00 95.50 197 VAL A CA 1
ATOM 1438 C C . VAL A 1 197 ? -7.682 8.613 9.945 1.00 95.50 197 VAL A C 1
ATOM 1440 O O . VAL A 1 197 ? -8.849 8.995 9.981 1.00 95.50 197 VAL A O 1
ATOM 1443 N N . VAL A 1 198 ? -7.266 7.514 10.578 1.00 95.56 198 VAL A N 1
ATOM 1444 C CA . VAL A 1 198 ? -8.156 6.662 11.380 1.00 95.56 198 VAL A CA 1
ATOM 1445 C C . VAL A 1 198 ? -8.789 7.454 12.522 1.00 95.56 198 VAL A C 1
ATOM 1447 O O . VAL A 1 198 ? -10.000 7.394 12.708 1.00 95.56 198 VAL A O 1
ATOM 1450 N N . GLU A 1 199 ? -8.002 8.242 13.255 1.00 93.81 199 GLU A N 1
ATOM 1451 C CA . GLU A 1 199 ? -8.519 9.077 14.341 1.00 93.81 199 GLU A CA 1
ATOM 1452 C C . GLU A 1 199 ? -9.551 10.091 13.844 1.00 93.81 199 GLU A C 1
ATOM 1454 O O . GLU A 1 199 ? -10.596 10.244 14.466 1.00 93.81 199 GLU A O 1
ATOM 1459 N N . SER A 1 200 ? -9.296 10.745 12.707 1.00 95.38 200 SER A N 1
ATOM 1460 C CA . SER A 1 200 ? -10.239 11.708 12.124 1.00 95.38 200 SER A CA 1
ATOM 1461 C C . SER A 1 200 ? -11.533 11.045 11.646 1.00 95.38 200 SER A C 1
ATOM 1463 O O . SER A 1 200 ? -12.579 11.681 11.654 1.00 95.38 200 SER A O 1
ATOM 1465 N N . LEU A 1 201 ? -11.483 9.777 11.226 1.00 95.38 201 LEU A N 1
ATOM 1466 C CA . LEU A 1 201 ? -12.655 9.023 10.768 1.00 95.38 201 LEU A CA 1
ATOM 1467 C C . LEU A 1 201 ? -13.537 8.501 11.908 1.00 95.38 201 LEU A C 1
ATOM 1469 O O . LEU A 1 201 ? -14.733 8.288 11.688 1.00 95.38 201 LEU A O 1
ATOM 1473 N N . LEU A 1 202 ? -12.955 8.259 13.085 1.00 93.88 202 LEU A N 1
ATOM 1474 C CA . LEU A 1 202 ? -13.655 7.726 14.259 1.00 93.88 202 LEU A CA 1
ATOM 1475 C C . LEU A 1 202 ? -14.158 8.820 15.209 1.00 93.88 202 LEU A C 1
ATOM 1477 O O . LEU A 1 202 ? -15.049 8.572 16.014 1.00 93.88 202 LEU A O 1
ATOM 1481 N N . ASP A 1 203 ? -13.605 10.024 15.109 1.00 93.94 203 ASP A N 1
ATOM 1482 C CA . ASP A 1 203 ? -13.974 11.178 15.921 1.00 93.94 203 ASP A CA 1
ATOM 1483 C C . ASP A 1 203 ? -15.180 11.919 15.320 1.00 93.94 203 ASP A C 1
ATOM 1485 O O . ASP A 1 203 ? -15.131 12.383 14.181 1.00 93.94 203 ASP A O 1
ATOM 1489 N N . ALA A 1 204 ? -16.274 12.023 16.079 1.00 91.94 204 ALA A N 1
ATOM 1490 C CA . ALA A 1 204 ? -17.534 12.591 15.598 1.00 91.94 204 ALA A CA 1
ATOM 1491 C C . ALA A 1 204 ? -17.439 14.083 15.230 1.00 91.94 204 ALA A C 1
ATOM 1493 O O . ALA A 1 204 ? -18.141 14.518 14.316 1.00 91.94 204 ALA A O 1
ATOM 1494 N N . ASP A 1 205 ? -16.550 14.838 15.881 1.00 94.19 205 ASP A N 1
ATOM 1495 C CA . ASP A 1 205 ? -16.391 16.277 15.664 1.00 94.19 205 ASP A CA 1
ATOM 1496 C C . ASP A 1 205 ? -15.447 16.558 14.488 1.00 94.19 205 ASP A C 1
ATOM 1498 O O . ASP A 1 205 ? -15.678 17.465 13.685 1.00 94.19 205 ASP A O 1
ATOM 1502 N N . ARG A 1 206 ? -14.384 15.755 14.340 1.00 93.44 206 ARG A N 1
ATOM 1503 C CA . ARG A 1 206 ? -13.405 15.910 13.247 1.00 93.44 206 ARG A CA 1
ATOM 1504 C C . ARG A 1 206 ? -13.861 15.286 11.930 1.00 93.44 206 ARG A C 1
ATOM 1506 O O . ARG A 1 206 ? -13.486 15.787 10.865 1.00 93.44 206 ARG A O 1
ATOM 1513 N N . LYS A 1 207 ? -14.667 14.220 11.973 1.00 95.00 207 LYS A N 1
ATOM 1514 C CA . LYS A 1 207 ? -15.085 13.463 10.783 1.00 95.00 207 LYS A CA 1
ATOM 1515 C C . LYS A 1 207 ? -15.778 14.319 9.716 1.00 95.00 207 LYS A C 1
ATOM 1517 O O . LYS A 1 207 ? -15.392 14.169 8.557 1.00 95.00 207 LYS A O 1
ATOM 1522 N N . PRO A 1 208 ? -16.744 15.210 10.023 1.00 96.69 208 PRO A N 1
ATOM 1523 C CA . PRO A 1 208 ? -17.429 15.996 8.994 1.00 96.69 208 PRO A CA 1
ATOM 1524 C C . PRO A 1 208 ? -16.461 16.865 8.181 1.00 96.69 208 PRO A C 1
ATOM 1526 O O . PRO A 1 208 ? -16.367 16.710 6.964 1.00 96.69 208 PRO A O 1
ATOM 1529 N N . ALA A 1 209 ? -15.650 17.683 8.862 1.00 97.00 209 ALA A N 1
ATOM 1530 C CA . ALA A 1 209 ? -14.681 18.566 8.214 1.00 97.00 209 ALA A CA 1
ATOM 1531 C C . ALA A 1 209 ? -13.605 17.785 7.438 1.00 97.00 209 ALA A C 1
ATOM 1533 O O . ALA A 1 209 ? -13.207 18.176 6.337 1.00 97.00 209 ALA A O 1
ATOM 1534 N N . PHE A 1 210 ? -13.148 16.654 7.986 1.00 97.06 210 PHE A N 1
ATOM 1535 C CA . PHE A 1 210 ? -12.217 15.767 7.294 1.00 97.06 210 PHE A CA 1
ATOM 1536 C C . PHE A 1 210 ? -12.825 15.197 6.004 1.00 97.06 210 PHE A C 1
ATOM 1538 O O . PHE A 1 210 ? -12.179 15.219 4.955 1.00 97.06 210 PHE A O 1
ATOM 1545 N N . MET A 1 211 ? -14.077 14.735 6.053 1.00 96.81 211 MET A N 1
ATOM 1546 C CA . MET A 1 211 ? -14.753 14.159 4.892 1.00 96.81 211 MET A CA 1
ATOM 1547 C C . MET A 1 211 ? -15.063 15.184 3.808 1.00 96.81 211 MET A C 1
ATOM 1549 O O . MET A 1 211 ? -14.963 14.848 2.629 1.00 96.81 211 MET A O 1
ATOM 1553 N N . ASP A 1 212 ? -15.376 16.425 4.170 1.00 97.12 212 ASP A N 1
ATOM 1554 C CA . ASP A 1 212 ? -15.579 17.494 3.190 1.00 97.12 212 ASP A CA 1
ATOM 1555 C C . ASP A 1 212 ? -14.292 17.793 2.420 1.00 97.12 212 ASP A C 1
ATOM 1557 O O . ASP A 1 212 ? -14.309 17.888 1.189 1.00 97.12 212 ASP A O 1
ATOM 1561 N N . LYS A 1 213 ? -13.149 17.816 3.117 1.00 97.00 213 LYS A N 1
ATOM 1562 C CA . LYS A 1 213 ? -11.836 17.927 2.473 1.00 97.00 213 LYS A CA 1
ATOM 1563 C C . LYS A 1 213 ? -11.560 16.745 1.539 1.00 97.00 213 LYS A C 1
ATOM 1565 O O . LYS A 1 213 ? -11.171 16.957 0.392 1.00 97.00 213 LYS A O 1
ATOM 1570 N N . VAL A 1 214 ? -11.784 15.512 2.001 1.00 96.62 214 VAL A N 1
ATOM 1571 C CA . VAL A 1 214 ? -11.573 14.303 1.184 1.00 96.62 214 VAL A CA 1
ATOM 1572 C C . VAL A 1 214 ? -12.441 14.334 -0.076 1.00 96.62 214 VAL A C 1
ATOM 1574 O O . VAL A 1 214 ? -11.939 14.052 -1.163 1.00 96.62 214 VAL A O 1
ATOM 1577 N N . ARG A 1 215 ? -13.722 14.704 0.035 1.00 96.44 215 ARG A N 1
ATOM 1578 C CA . ARG A 1 215 ? -14.632 14.810 -1.117 1.00 96.44 215 ARG A CA 1
ATOM 1579 C C . ARG A 1 215 ? -14.163 15.869 -2.110 1.00 96.44 215 ARG A C 1
ATOM 1581 O O . ARG A 1 215 ? -14.071 15.563 -3.295 1.00 96.44 215 ARG A O 1
ATOM 1588 N N . ALA A 1 216 ? -13.787 17.056 -1.631 1.00 97.19 216 ALA A N 1
ATOM 1589 C CA . ALA A 1 216 ? -13.268 18.127 -2.479 1.00 97.19 216 ALA A CA 1
ATOM 1590 C C . ALA A 1 216 ? -11.990 17.707 -3.229 1.00 97.19 216 ALA A C 1
ATOM 1592 O O . ALA A 1 216 ? -11.846 17.967 -4.426 1.00 97.19 216 ALA A O 1
ATOM 1593 N N . ASP A 1 217 ? -11.076 17.010 -2.548 1.00 96.44 217 ASP A N 1
ATOM 1594 C CA . ASP A 1 217 ? -9.858 16.479 -3.160 1.00 96.44 217 ASP A CA 1
ATOM 1595 C C . ASP A 1 217 ? -10.175 15.417 -4.228 1.00 96.44 217 ASP A C 1
ATOM 1597 O O . ASP A 1 217 ? -9.614 15.453 -5.327 1.00 96.44 217 ASP A O 1
ATOM 1601 N N . GLN A 1 218 ? -11.117 14.512 -3.946 1.00 97.25 218 GLN A N 1
ATOM 1602 C CA . GLN A 1 218 ? -11.559 13.496 -4.902 1.00 97.25 218 GLN A CA 1
ATOM 1603 C C . GLN A 1 218 ? -12.281 14.094 -6.116 1.00 97.25 218 GLN A C 1
ATOM 1605 O O . GLN A 1 218 ? -12.063 13.635 -7.238 1.00 97.25 218 GLN A O 1
ATOM 1610 N N . ASP A 1 219 ? -13.117 15.116 -5.925 1.00 96.12 219 ASP A N 1
ATOM 1611 C CA . ASP A 1 219 ? -13.789 15.822 -7.020 1.00 96.12 219 ASP A CA 1
ATOM 1612 C C . ASP A 1 219 ? -12.784 16.506 -7.940 1.00 96.12 219 ASP A C 1
ATOM 1614 O O . ASP A 1 219 ? -12.862 16.363 -9.164 1.00 96.12 219 ASP A O 1
ATOM 1618 N N . ARG A 1 220 ? -11.776 17.168 -7.362 1.00 95.81 220 ARG A N 1
ATOM 1619 C CA . ARG A 1 220 ? -10.669 17.753 -8.123 1.00 95.81 220 ARG A CA 1
ATOM 1620 C C . ARG A 1 220 ? -9.928 16.695 -8.944 1.00 95.81 220 ARG A C 1
ATOM 1622 O O . ARG A 1 220 ? -9.646 16.917 -10.124 1.00 95.81 220 ARG A O 1
ATOM 1629 N N . ASP A 1 221 ? -9.633 15.535 -8.358 1.00 95.31 221 ASP A N 1
ATOM 1630 C CA . ASP A 1 221 ? -8.961 14.439 -9.065 1.00 95.31 221 ASP A CA 1
ATOM 1631 C C . ASP A 1 221 ? -9.820 13.848 -10.194 1.00 95.31 221 ASP A C 1
ATOM 1633 O O . ASP A 1 221 ? -9.296 13.576 -11.282 1.00 95.31 221 ASP A O 1
ATOM 1637 N N . ARG A 1 222 ? -11.137 13.710 -9.982 1.00 94.44 222 ARG A N 1
ATOM 1638 C CA . ARG A 1 222 ? -12.094 13.275 -11.013 1.00 94.44 222 ARG A CA 1
ATOM 1639 C C . ARG A 1 222 ? -12.156 14.255 -12.182 1.00 94.44 222 ARG A C 1
ATOM 1641 O O . ARG A 1 222 ? -12.045 13.832 -13.334 1.00 94.44 222 ARG A O 1
ATOM 1648 N N . GLN A 1 223 ? -12.267 15.552 -11.903 1.00 92.19 223 GLN A N 1
ATOM 1649 C CA . GLN A 1 223 ? -12.287 16.600 -12.929 1.00 92.19 223 GLN A CA 1
ATOM 1650 C C . GLN A 1 223 ? -10.971 16.641 -13.719 1.00 92.19 223 GLN A C 1
ATOM 1652 O O . GLN A 1 223 ? -10.978 16.665 -14.951 1.00 92.19 223 GLN A O 1
ATOM 1657 N N . SER A 1 224 ? -9.831 16.562 -13.023 1.00 90.06 224 SER A N 1
ATOM 1658 C CA . SER A 1 224 ? -8.507 16.507 -13.655 1.00 90.06 224 SER A CA 1
ATOM 1659 C C . SER A 1 224 ? -8.351 15.292 -14.575 1.00 90.06 224 SER A C 1
ATOM 1661 O O . SER A 1 224 ? -7.722 15.388 -15.631 1.00 90.06 224 SER A O 1
ATOM 1663 N N . PHE A 1 225 ? -8.914 14.142 -14.194 1.00 88.12 225 PHE A N 1
ATOM 1664 C CA . PHE A 1 225 ? -8.899 12.941 -15.025 1.00 88.12 225 PHE A CA 1
ATOM 1665 C C . PHE A 1 225 ? -9.789 13.087 -16.269 1.00 88.12 225 PHE A C 1
ATOM 1667 O O . PHE A 1 225 ? -9.345 12.746 -17.365 1.00 88.12 225 PHE A O 1
ATOM 1674 N N . ALA A 1 226 ? -10.995 13.645 -16.121 1.00 85.06 226 ALA A N 1
ATOM 1675 C CA . ALA A 1 226 ? -11.916 13.882 -17.234 1.00 85.06 226 ALA A CA 1
ATOM 1676 C C . ALA A 1 226 ? -11.317 14.825 -18.294 1.00 85.06 226 ALA A C 1
ATOM 1678 O O . ALA A 1 226 ? -11.358 14.523 -19.485 1.00 85.06 226 ALA A O 1
ATOM 1679 N N . GLY A 1 227 ? -10.657 15.911 -17.871 1.00 76.81 227 GLY A N 1
ATOM 1680 C CA . GLY A 1 227 ? -10.019 16.869 -18.785 1.00 76.81 227 GLY A CA 1
ATOM 1681 C C . GLY A 1 227 ? -8.829 16.312 -19.584 1.00 76.81 227 GLY A C 1
ATOM 1682 O O . GLY A 1 227 ? -8.450 16.884 -20.602 1.00 76.81 227 GLY A O 1
ATOM 1683 N N . LYS A 1 228 ? -8.236 15.184 -19.165 1.00 67.88 228 LYS A N 1
ATOM 1684 C CA . LYS A 1 228 ? -7.073 14.561 -19.829 1.00 67.88 228 LYS A CA 1
ATOM 1685 C C . LYS A 1 228 ? -7.430 13.520 -20.895 1.00 67.88 228 LYS A C 1
ATOM 1687 O O . LYS A 1 228 ? -6.514 12.960 -21.499 1.00 67.88 228 LYS A O 1
ATOM 1692 N N . GLN A 1 229 ? -8.713 13.246 -21.147 1.00 59.72 229 GLN A N 1
ATOM 1693 C CA . GLN A 1 229 ? -9.121 12.248 -22.147 1.00 59.72 229 GLN A CA 1
ATOM 1694 C C . GLN A 1 229 ? -8.864 12.674 -23.603 1.00 59.72 229 GLN A C 1
ATOM 1696 O O . GLN A 1 229 ? -8.855 11.821 -24.485 1.00 59.72 229 GLN A O 1
ATOM 1701 N N . ALA A 1 230 ? -8.545 13.944 -23.862 1.00 62.34 230 ALA A N 1
ATOM 1702 C CA . ALA A 1 230 ? -8.157 14.431 -25.186 1.00 62.34 230 ALA A CA 1
ATOM 1703 C C . ALA A 1 230 ? -6.668 14.167 -25.508 1.00 62.34 230 ALA A C 1
ATOM 1705 O O . ALA A 1 230 ? -5.935 15.075 -25.895 1.00 62.34 230 ALA A O 1
ATOM 1706 N N . ARG A 1 231 ? -6.180 12.931 -25.329 1.00 68.25 231 ARG A N 1
ATOM 1707 C CA . ARG A 1 231 ? -4.892 12.541 -25.930 1.00 68.25 231 ARG A CA 1
ATOM 1708 C C . ARG A 1 231 ? -5.123 12.265 -27.413 1.00 68.25 231 ARG A C 1
ATOM 1710 O O . ARG A 1 231 ? -6.039 11.523 -27.754 1.00 68.25 231 ARG A O 1
ATOM 1717 N N . SER A 1 232 ? -4.285 12.825 -28.285 1.00 81.00 232 SER A N 1
ATOM 1718 C CA . SER A 1 232 ? -4.277 12.467 -29.704 1.00 81.00 232 SER A CA 1
ATOM 1719 C C . SER A 1 232 ? -3.791 11.026 -29.853 1.00 81.00 232 SER A C 1
ATOM 1721 O O . SER A 1 232 ? -2.594 10.740 -29.837 1.00 81.00 232 SER A O 1
ATOM 1723 N N . LEU A 1 233 ? -4.735 10.094 -29.940 1.00 86.88 233 LEU A N 1
ATOM 1724 C CA . LEU A 1 233 ? -4.431 8.706 -30.248 1.00 86.88 233 LEU A CA 1
ATOM 1725 C C . LEU A 1 233 ? -4.226 8.575 -31.760 1.00 86.88 233 LEU A C 1
ATOM 1727 O O . LEU A 1 233 ? -4.969 9.157 -32.548 1.00 86.88 233 LEU A O 1
ATOM 1731 N N . VAL A 1 234 ? -3.204 7.821 -32.155 1.00 91.50 234 VAL A N 1
ATOM 1732 C CA . VAL A 1 234 ? -2.998 7.408 -33.549 1.00 91.50 234 VAL A CA 1
ATOM 1733 C C . VAL A 1 234 ? -3.606 6.028 -33.765 1.00 91.50 234 VAL A C 1
ATOM 1735 O O . VAL A 1 234 ? -3.794 5.274 -32.806 1.00 91.50 234 VAL A O 1
ATOM 1738 N N . SER A 1 235 ? -3.909 5.680 -35.016 1.00 94.50 235 SER A N 1
ATOM 1739 C CA . SER A 1 235 ? -4.369 4.329 -35.323 1.00 94.50 235 SER A CA 1
ATOM 1740 C C . SER A 1 235 ? -3.267 3.300 -35.039 1.00 94.50 235 SER A C 1
ATOM 1742 O O . SER A 1 235 ? -2.073 3.615 -35.051 1.00 94.50 235 SER A O 1
ATOM 1744 N N . TYR A 1 236 ? -3.657 2.043 -34.816 1.00 95.69 236 TYR A N 1
ATOM 1745 C CA . TYR A 1 236 ? -2.691 0.949 -34.680 1.00 95.69 236 TYR A CA 1
ATOM 1746 C C . TYR A 1 236 ? -1.786 0.831 -35.919 1.00 95.69 236 TYR A C 1
ATOM 1748 O O . TYR A 1 236 ? -0.582 0.622 -35.786 1.00 95.69 236 TYR A O 1
ATOM 1756 N N . ALA A 1 237 ? -2.349 1.035 -37.114 1.00 97.38 237 ALA A N 1
ATOM 1757 C CA . ALA A 1 237 ? -1.601 1.014 -38.367 1.00 97.38 237 ALA A CA 1
ATOM 1758 C C . ALA A 1 237 ? -0.522 2.109 -38.408 1.00 97.38 237 ALA A C 1
ATOM 1760 O O . ALA A 1 237 ? 0.626 1.823 -38.745 1.00 97.38 237 ALA A O 1
ATOM 1761 N N . ASP A 1 238 ? -0.854 3.334 -37.989 1.00 95.88 238 ASP A N 1
ATOM 1762 C CA . ASP A 1 238 ? 0.105 4.443 -37.927 1.00 95.88 238 ASP A CA 1
ATOM 1763 C C . ASP A 1 238 ? 1.208 4.190 -36.896 1.00 95.88 238 ASP A C 1
ATOM 1765 O O . ASP A 1 238 ? 2.379 4.471 -37.151 1.00 95.88 238 ASP A O 1
ATOM 1769 N N . ALA A 1 239 ? 0.855 3.645 -35.728 1.00 95.75 239 ALA A N 1
ATOM 1770 C CA . ALA A 1 239 ? 1.830 3.276 -34.707 1.00 95.75 239 ALA A CA 1
ATOM 1771 C C . ALA A 1 239 ? 2.802 2.203 -35.224 1.00 95.75 239 ALA A C 1
ATOM 1773 O O . ALA A 1 239 ? 4.011 2.321 -35.028 1.00 95.75 239 ALA A O 1
ATOM 1774 N N . LEU A 1 240 ? 2.292 1.192 -35.936 1.00 96.44 240 LEU A N 1
ATOM 1775 C CA . LEU A 1 240 ? 3.104 0.137 -36.539 1.00 96.44 240 LEU A CA 1
ATOM 1776 C C . LEU A 1 240 ? 4.006 0.672 -37.659 1.00 96.44 240 LEU A C 1
ATOM 1778 O O . LEU A 1 240 ? 5.152 0.235 -37.782 1.00 96.44 240 LEU A O 1
ATOM 1782 N N . ALA A 1 241 ? 3.514 1.618 -38.462 1.00 96.19 241 ALA A N 1
ATOM 1783 C CA . ALA A 1 241 ? 4.304 2.290 -39.492 1.00 96.19 241 ALA A CA 1
ATOM 1784 C C . ALA A 1 241 ? 5.446 3.128 -38.891 1.00 96.19 241 ALA A C 1
ATOM 1786 O O . ALA A 1 241 ? 6.515 3.218 -39.486 1.00 96.19 241 ALA A O 1
ATOM 1787 N N . ARG A 1 242 ? 5.244 3.686 -37.690 1.00 94.81 242 ARG A N 1
ATOM 1788 C CA . ARG A 1 242 ? 6.231 4.474 -36.929 1.00 94.81 242 ARG A CA 1
ATOM 1789 C C . ARG A 1 242 ? 7.042 3.651 -35.920 1.00 94.81 242 ARG A C 1
ATOM 1791 O O . ARG A 1 242 ? 7.677 4.232 -35.039 1.00 94.81 242 ARG A O 1
ATOM 1798 N N . ARG A 1 243 ? 6.999 2.315 -35.991 1.00 95.19 243 ARG A N 1
ATOM 1799 C CA . ARG A 1 243 ? 7.786 1.450 -35.098 1.00 95.19 243 ARG A CA 1
ATOM 1800 C C . ARG A 1 243 ? 9.279 1.752 -35.229 1.00 95.19 243 ARG A C 1
ATOM 1802 O O . ARG A 1 243 ? 9.724 2.246 -36.260 1.00 95.19 243 ARG A O 1
ATOM 1809 N N . PHE A 1 244 ? 10.056 1.406 -34.207 1.00 95.25 244 PHE A N 1
ATOM 1810 C CA . PHE A 1 244 ? 11.511 1.496 -34.285 1.00 95.25 244 PHE A CA 1
ATOM 1811 C C . PHE A 1 244 ? 12.036 0.693 -35.489 1.00 95.25 244 PHE A C 1
ATOM 1813 O O . PHE A 1 244 ? 11.702 -0.483 -35.650 1.00 95.25 244 PHE A O 1
ATOM 1820 N N . THR A 1 245 ? 12.845 1.338 -36.327 1.00 92.50 245 THR A N 1
ATOM 1821 C CA . THR A 1 245 ? 13.504 0.727 -37.485 1.00 92.50 245 THR A CA 1
ATOM 1822 C C . THR A 1 245 ? 15.002 0.970 -37.408 1.00 92.50 245 THR A C 1
ATOM 1824 O O . THR A 1 245 ? 15.434 2.088 -37.133 1.00 92.50 245 THR A O 1
ATOM 1827 N N . CYS A 1 246 ? 15.785 -0.051 -37.724 1.00 92.94 246 CYS A N 1
ATOM 1828 C CA . CYS A 1 246 ? 17.213 0.044 -37.989 1.00 92.94 246 CYS A CA 1
ATOM 1829 C C . CYS A 1 246 ? 17.562 -0.906 -39.140 1.00 92.94 246 CYS A C 1
ATOM 1831 O O . CYS A 1 246 ? 16.737 -1.733 -39.546 1.00 92.94 246 CYS A O 1
ATOM 1833 N N . ASP A 1 247 ? 18.766 -0.772 -39.686 1.00 94.25 247 ASP A N 1
ATOM 1834 C CA . ASP A 1 247 ? 19.274 -1.714 -40.676 1.00 94.25 247 ASP A CA 1
ATOM 1835 C C . ASP A 1 247 ? 19.794 -2.978 -39.983 1.00 94.25 247 ASP A C 1
ATOM 1837 O O . ASP A 1 247 ? 20.948 -3.071 -39.578 1.00 94.25 247 ASP A O 1
ATOM 1841 N N . TRP A 1 248 ? 18.918 -3.969 -39.837 1.00 92.56 248 TRP A N 1
ATOM 1842 C CA . TRP A 1 248 ? 19.231 -5.235 -39.174 1.00 92.56 248 TRP A CA 1
ATOM 1843 C C . TRP A 1 248 ? 20.391 -6.015 -39.806 1.00 92.56 248 TRP A C 1
ATOM 1845 O O . TRP A 1 248 ? 20.933 -6.892 -39.142 1.00 92.56 248 TRP A O 1
ATOM 1855 N N . GLN A 1 249 ? 20.777 -5.724 -41.055 1.00 92.06 249 GLN A N 1
ATOM 1856 C CA . GLN A 1 249 ? 21.913 -6.388 -41.705 1.00 92.06 249 GLN A CA 1
ATOM 1857 C C . GLN A 1 249 ? 23.261 -5.846 -41.221 1.00 92.06 249 GLN A C 1
ATOM 1859 O O . GLN A 1 249 ? 24.267 -6.546 -41.316 1.00 92.06 249 GLN A O 1
ATOM 1864 N N . THR A 1 250 ? 23.286 -4.612 -40.714 1.00 94.44 250 THR A N 1
ATOM 1865 C CA . THR A 1 250 ? 24.507 -3.930 -40.261 1.00 94.44 250 THR A CA 1
ATOM 1866 C C . THR A 1 250 ? 24.613 -3.839 -38.742 1.00 94.44 250 THR A C 1
ATOM 1868 O O . THR A 1 250 ? 25.663 -3.459 -38.224 1.00 94.44 250 THR A O 1
ATOM 1871 N N . VAL A 1 251 ? 23.558 -4.212 -38.009 1.00 94.31 251 VAL A N 1
ATOM 1872 C CA . VAL A 1 251 ? 23.598 -4.302 -36.547 1.00 94.31 251 VAL A CA 1
ATOM 1873 C C . VAL A 1 251 ? 24.441 -5.504 -36.126 1.00 94.31 251 VAL A C 1
ATOM 1875 O O . VAL A 1 251 ? 24.106 -6.651 -36.418 1.00 94.31 251 VAL A O 1
ATOM 1878 N N . ASP A 1 252 ? 25.498 -5.231 -35.368 1.00 92.69 252 ASP A N 1
ATOM 1879 C CA . ASP A 1 252 ? 26.264 -6.248 -34.655 1.00 92.69 252 ASP A CA 1
ATOM 1880 C C . ASP A 1 252 ? 25.446 -6.768 -33.461 1.00 92.69 252 ASP A C 1
ATOM 1882 O O . ASP A 1 252 ? 25.306 -6.102 -32.430 1.00 92.69 252 ASP A O 1
ATOM 1886 N N . LEU A 1 253 ? 24.822 -7.935 -33.638 1.00 92.38 253 LEU A N 1
ATOM 1887 C CA . LEU A 1 253 ? 24.031 -8.601 -32.608 1.00 92.38 253 LEU A CA 1
ATOM 1888 C C . LEU A 1 253 ? 24.919 -9.604 -31.852 1.00 92.38 253 LEU A C 1
ATOM 1890 O O . LEU A 1 253 ? 25.335 -10.607 -32.441 1.00 92.38 253 LEU A O 1
ATOM 1894 N N . PRO A 1 254 ? 25.185 -9.400 -30.547 1.00 93.88 254 PRO A N 1
ATOM 1895 C CA . PRO A 1 254 ? 26.038 -10.305 -29.791 1.00 93.88 254 PRO A CA 1
ATOM 1896 C C . PRO A 1 254 ? 25.396 -11.692 -29.681 1.00 93.88 254 PRO A C 1
ATOM 1898 O O . PRO A 1 254 ? 24.215 -11.828 -29.352 1.00 93.88 254 PRO A O 1
ATOM 1901 N N . THR A 1 255 ? 26.190 -12.738 -29.917 1.00 94.56 255 THR A N 1
ATOM 1902 C CA . THR A 1 255 ? 25.745 -14.124 -29.719 1.00 94.56 255 THR A CA 1
ATOM 1903 C C . THR A 1 255 ? 25.839 -14.485 -28.231 1.00 94.56 255 THR A C 1
ATOM 1905 O O . THR A 1 255 ? 26.915 -14.332 -27.646 1.00 94.56 255 THR A O 1
ATOM 1908 N N . PRO A 1 256 ? 24.755 -14.967 -27.592 1.00 96.00 256 PRO A N 1
ATOM 1909 C CA . PRO A 1 256 ? 24.802 -15.424 -26.206 1.00 96.00 256 PRO A CA 1
ATOM 1910 C C . PRO A 1 256 ? 25.839 -16.536 -26.005 1.00 96.00 256 PRO A C 1
ATOM 1912 O O . PRO A 1 256 ? 25.966 -17.431 -26.838 1.00 96.00 256 PRO A O 1
ATOM 1915 N N . SER A 1 257 ? 26.543 -16.526 -24.870 1.00 96.06 257 SER A N 1
ATOM 1916 C CA . SER A 1 257 ? 27.531 -17.565 -24.533 1.00 96.06 257 SER A CA 1
ATOM 1917 C C . SER A 1 257 ? 26.913 -18.942 -24.264 1.00 96.06 257 SER A C 1
ATOM 1919 O O . SER A 1 257 ? 27.623 -19.945 -24.265 1.00 96.06 257 SER A O 1
ATOM 1921 N N . PHE A 1 258 ? 25.600 -19.003 -24.033 1.00 95.50 258 PHE A N 1
ATOM 1922 C CA . PHE A 1 258 ? 24.830 -20.236 -23.919 1.00 95.50 258 PHE A CA 1
ATOM 1923 C C . PHE A 1 258 ? 23.387 -20.012 -24.390 1.00 95.50 258 PHE A C 1
ATOM 1925 O O . PHE A 1 258 ? 22.884 -18.888 -24.369 1.00 95.50 258 PHE A O 1
ATOM 1932 N N . LEU A 1 259 ? 22.715 -21.098 -24.775 1.00 95.38 259 LEU A N 1
ATOM 1933 C CA . LEU A 1 259 ? 21.289 -21.128 -25.098 1.00 95.38 259 LEU A CA 1
ATOM 1934 C C . LEU A 1 259 ? 20.585 -22.155 -24.204 1.00 95.38 259 LEU A C 1
ATOM 1936 O O . LEU A 1 259 ? 21.193 -23.142 -23.790 1.00 95.38 259 LEU A O 1
ATOM 1940 N N . GLY A 1 260 ? 19.298 -21.941 -23.937 1.00 95.44 260 GLY A N 1
ATOM 1941 C CA . GLY A 1 260 ? 18.484 -22.824 -23.098 1.00 95.44 260 GLY A CA 1
ATOM 1942 C C . GLY A 1 260 ? 18.379 -22.375 -21.638 1.00 95.44 260 GLY A C 1
ATOM 1943 O O . GLY A 1 260 ? 18.831 -21.295 -21.263 1.00 95.44 260 GLY A O 1
ATOM 1944 N N . LEU A 1 261 ? 17.721 -23.200 -20.821 1.00 96.00 261 LEU A N 1
ATOM 1945 C CA . LEU A 1 261 ? 17.492 -22.919 -19.404 1.00 96.00 261 LEU A CA 1
ATOM 1946 C C . LEU A 1 261 ? 18.734 -23.279 -18.581 1.00 96.00 261 LEU A C 1
ATOM 1948 O O . LEU A 1 261 ? 19.259 -24.385 -18.698 1.00 96.00 261 LEU A O 1
ATOM 1952 N N . ARG A 1 262 ? 19.156 -22.366 -17.704 1.00 93.75 262 ARG A N 1
ATOM 1953 C CA . ARG A 1 262 ? 20.170 -22.624 -16.681 1.00 93.75 262 ARG A CA 1
ATOM 1954 C C . ARG A 1 262 ? 19.579 -22.324 -15.310 1.00 93.75 262 ARG A C 1
ATOM 1956 O O . ARG A 1 262 ? 19.298 -21.168 -15.008 1.00 93.75 262 ARG A O 1
ATOM 1963 N N . THR A 1 263 ? 19.404 -23.358 -14.499 1.00 94.75 263 THR A N 1
ATOM 1964 C CA . THR A 1 263 ? 18.969 -23.218 -13.107 1.00 94.75 263 THR A CA 1
ATOM 1965 C C . THR A 1 263 ? 20.183 -22.956 -12.218 1.00 94.75 263 THR A C 1
ATOM 1967 O O . THR A 1 263 ? 21.255 -23.523 -12.440 1.00 94.75 263 THR A O 1
ATOM 1970 N N . LEU A 1 264 ? 20.029 -22.057 -11.247 1.00 93.19 264 LEU A N 1
ATOM 1971 C CA . LEU A 1 264 ? 21.015 -21.797 -10.201 1.00 93.19 264 LEU A CA 1
ATOM 1972 C C . LEU A 1 264 ? 20.444 -22.328 -8.885 1.00 93.19 264 LEU A C 1
ATOM 1974 O O . LEU A 1 264 ? 19.733 -21.610 -8.185 1.00 93.19 264 LEU A O 1
ATOM 1978 N N . ASP A 1 265 ? 20.712 -23.597 -8.596 1.00 92.69 265 ASP A N 1
ATOM 1979 C CA . ASP A 1 265 ? 20.289 -24.235 -7.352 1.00 92.69 265 ASP A CA 1
ATOM 1980 C C . ASP A 1 265 ? 21.247 -23.852 -6.213 1.00 92.69 265 ASP A C 1
ATOM 1982 O O . ASP A 1 265 ? 22.462 -23.800 -6.410 1.00 92.69 265 ASP A O 1
ATOM 1986 N N . ASP A 1 266 ? 20.695 -23.547 -5.035 1.00 91.25 266 ASP A N 1
ATOM 1987 C CA . ASP A 1 266 ? 21.442 -23.241 -3.805 1.00 91.25 266 ASP A CA 1
ATOM 1988 C C . ASP A 1 266 ? 22.530 -22.151 -3.948 1.00 91.25 266 ASP A C 1
ATOM 1990 O O . ASP A 1 266 ? 23.621 -22.242 -3.381 1.00 91.25 266 ASP A O 1
ATOM 1994 N N . PHE A 1 267 ? 22.231 -21.081 -4.697 1.00 93.94 267 PHE A N 1
ATOM 1995 C CA . PHE A 1 267 ? 23.167 -19.975 -4.921 1.00 93.94 267 PHE A CA 1
ATOM 1996 C C . PHE A 1 267 ? 23.525 -19.243 -3.604 1.00 93.94 267 PHE A C 1
ATOM 1998 O O . PHE A 1 267 ? 22.618 -18.768 -2.907 1.00 93.94 267 PHE A O 1
ATOM 2005 N N . PRO A 1 268 ? 24.817 -19.094 -3.241 1.00 95.50 268 PRO A N 1
ATOM 2006 C CA . PRO A 1 268 ? 25.202 -18.521 -1.953 1.00 95.50 268 PRO A CA 1
ATOM 2007 C C . PRO A 1 268 ? 24.759 -17.064 -1.785 1.00 95.50 268 PRO A C 1
ATOM 2009 O O . PRO A 1 268 ? 25.128 -16.186 -2.564 1.00 95.50 268 PRO A O 1
ATOM 2012 N N . ILE A 1 269 ? 24.057 -16.757 -0.687 1.00 94.94 269 ILE A N 1
ATOM 2013 C CA . ILE A 1 269 ? 23.644 -15.375 -0.380 1.00 94.94 269 ILE A CA 1
ATOM 2014 C C . ILE A 1 269 ? 24.838 -14.418 -0.266 1.00 94.94 269 ILE A C 1
ATOM 2016 O O . ILE A 1 269 ? 24.725 -13.250 -0.626 1.00 94.94 269 ILE A O 1
ATOM 2020 N N . ALA A 1 270 ? 25.995 -14.916 0.184 1.00 96.12 270 ALA A N 1
ATOM 2021 C CA . ALA A 1 270 ? 27.222 -14.133 0.295 1.00 96.12 270 ALA A CA 1
ATOM 2022 C C . ALA A 1 270 ? 27.660 -13.527 -1.051 1.00 96.12 270 ALA A C 1
ATOM 2024 O O . ALA A 1 270 ? 28.197 -12.422 -1.069 1.00 96.12 270 ALA A O 1
ATOM 2025 N N . GLU A 1 271 ? 27.373 -14.206 -2.166 1.00 96.19 271 GLU A N 1
ATOM 2026 C CA . GLU A 1 271 ? 27.653 -13.706 -3.515 1.00 96.19 271 GLU A CA 1
ATOM 2027 C C . GLU A 1 271 ? 26.645 -12.641 -3.971 1.00 96.19 271 GLU A C 1
ATOM 2029 O O . GLU A 1 271 ? 26.974 -11.808 -4.811 1.00 96.19 271 GLU A O 1
ATOM 2034 N N . LEU A 1 272 ? 25.440 -12.616 -3.392 1.00 94.75 272 LEU A N 1
ATOM 2035 C CA . LEU A 1 272 ? 24.407 -11.619 -3.694 1.00 94.75 272 LEU A CA 1
ATOM 2036 C C . LEU A 1 272 ? 24.587 -10.316 -2.905 1.00 94.75 272 LEU A C 1
ATOM 2038 O O . LEU A 1 272 ? 24.178 -9.261 -3.384 1.00 94.75 272 LEU A O 1
ATOM 2042 N N . ILE A 1 273 ? 25.213 -10.361 -1.721 1.00 94.69 273 ILE A N 1
ATOM 2043 C CA . ILE A 1 273 ? 25.394 -9.192 -0.836 1.00 94.69 273 ILE A CA 1
ATOM 2044 C C . ILE A 1 273 ? 25.995 -7.969 -1.560 1.00 94.69 273 ILE A C 1
ATOM 2046 O O . ILE A 1 273 ? 25.447 -6.876 -1.393 1.00 94.69 273 ILE A O 1
ATOM 2050 N N . PRO A 1 274 ? 27.058 -8.093 -2.385 1.00 95.69 274 PRO A N 1
ATOM 2051 C CA . PRO A 1 274 ? 27.636 -6.951 -3.102 1.00 95.69 274 PRO A CA 1
ATOM 2052 C C . PRO A 1 274 ? 26.692 -6.293 -4.119 1.00 95.69 274 PRO A C 1
ATOM 2054 O O . PRO A 1 274 ? 26.931 -5.156 -4.520 1.00 95.69 274 PRO A O 1
ATOM 2057 N N . PHE A 1 275 ? 25.634 -6.995 -4.537 1.00 95.62 275 PHE A N 1
ATOM 2058 C CA . PHE A 1 275 ?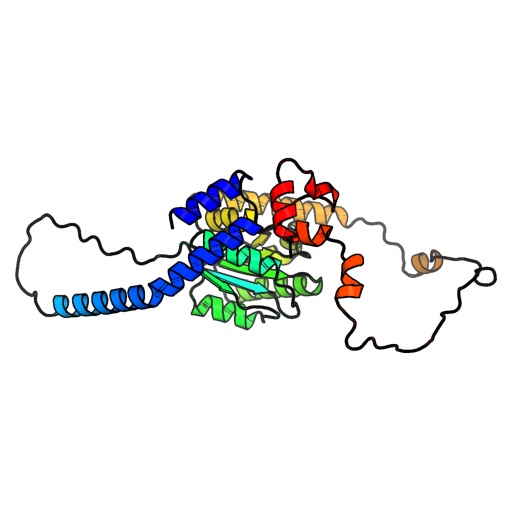 24.654 -6.532 -5.522 1.00 95.62 275 PHE A CA 1
ATOM 2059 C C . PHE A 1 275 ? 23.386 -5.948 -4.885 1.00 95.62 275 PHE A C 1
ATOM 2061 O O . PHE A 1 275 ? 22.496 -5.494 -5.605 1.00 95.62 275 PHE A O 1
ATOM 2068 N N . ILE A 1 276 ? 23.280 -5.941 -3.552 1.00 95.38 276 ILE A N 1
ATOM 2069 C CA . ILE A 1 276 ? 22.139 -5.339 -2.859 1.00 95.38 276 ILE A CA 1
ATOM 2070 C C . ILE A 1 276 ? 22.197 -3.814 -3.016 1.00 95.38 276 ILE A C 1
ATOM 2072 O O . ILE A 1 276 ? 23.098 -3.153 -2.494 1.00 95.38 276 ILE A O 1
ATOM 2076 N N . ASP A 1 277 ? 21.187 -3.235 -3.671 1.00 95.62 277 ASP A N 1
ATOM 2077 C CA . ASP A 1 277 ? 20.890 -1.812 -3.504 1.00 95.62 277 ASP A CA 1
ATOM 2078 C C . ASP A 1 277 ? 20.179 -1.616 -2.161 1.00 95.62 277 ASP A C 1
ATOM 2080 O O . ASP A 1 277 ? 19.027 -2.005 -1.970 1.00 95.62 277 ASP A O 1
ATOM 2084 N N . TRP A 1 278 ? 20.879 -1.002 -1.211 1.00 96.00 278 TRP A N 1
ATOM 2085 C CA . TRP A 1 278 ? 20.346 -0.719 0.120 1.00 96.00 278 TRP A CA 1
ATOM 2086 C C . TRP A 1 278 ? 19.414 0.499 0.153 1.00 96.00 278 TRP A C 1
ATOM 2088 O O . TRP A 1 278 ? 18.764 0.749 1.168 1.00 96.00 278 TRP A O 1
ATOM 2098 N N . SER A 1 279 ? 19.306 1.273 -0.931 1.00 95.19 279 SER A N 1
ATOM 2099 C CA . SER A 1 279 ? 18.457 2.470 -0.950 1.00 95.19 279 SER A CA 1
ATOM 2100 C C . SER A 1 279 ? 16.966 2.124 -0.775 1.00 95.19 279 SER A C 1
ATOM 2102 O O . SER A 1 279 ? 16.338 2.710 0.112 1.00 95.19 279 SER A O 1
ATOM 2104 N N . PRO A 1 280 ? 16.384 1.142 -1.501 1.00 93.88 280 PRO A N 1
ATOM 2105 C CA . PRO A 1 280 ? 15.019 0.666 -1.246 1.00 93.88 280 PRO A CA 1
ATOM 2106 C C . PRO A 1 280 ? 14.813 0.080 0.158 1.00 93.88 280 PRO A C 1
ATOM 2108 O O . PRO A 1 280 ? 13.732 0.229 0.735 1.00 93.88 280 PRO A O 1
ATOM 2111 N N . PHE A 1 281 ? 15.843 -0.540 0.747 1.00 94.75 281 PHE A N 1
ATOM 2112 C CA . PHE A 1 281 ? 15.786 -1.025 2.128 1.00 94.75 281 PHE A CA 1
ATOM 2113 C C . PHE A 1 281 ? 15.545 0.133 3.107 1.00 94.75 281 PHE A C 1
ATOM 2115 O O . PHE A 1 281 ? 14.607 0.080 3.901 1.00 94.75 281 PHE A O 1
ATOM 2122 N N . PHE A 1 282 ? 16.313 1.224 3.019 1.00 94.94 282 PHE A N 1
ATOM 2123 C CA . PHE A 1 282 ? 16.094 2.392 3.882 1.00 94.94 282 PHE A CA 1
ATOM 2124 C C . PHE A 1 282 ? 14.753 3.083 3.619 1.00 94.94 282 PHE A C 1
ATOM 2126 O O . PHE A 1 282 ? 14.077 3.466 4.574 1.00 94.94 282 PHE A O 1
ATOM 2133 N N . GLN A 1 283 ? 14.324 3.172 2.356 1.00 91.25 283 GLN A N 1
ATOM 2134 C CA . GLN A 1 283 ? 13.007 3.715 2.001 1.00 91.25 283 GLN A CA 1
ATOM 2135 C C . GLN A 1 283 ? 11.865 2.916 2.640 1.00 91.25 283 GLN A C 1
ATOM 2137 O O . GLN A 1 283 ? 10.934 3.513 3.177 1.00 91.25 283 GLN A O 1
ATOM 2142 N N . THR A 1 284 ? 11.967 1.584 2.651 1.00 90.56 284 THR A N 1
ATOM 2143 C CA . THR A 1 284 ? 11.002 0.691 3.318 1.00 90.56 284 THR A CA 1
ATOM 2144 C C . THR A 1 284 ? 10.900 0.994 4.814 1.00 90.56 284 THR A C 1
ATOM 2146 O O . THR A 1 284 ? 9.814 0.986 5.388 1.00 90.56 284 THR A O 1
ATOM 2149 N N . TRP A 1 285 ? 12.025 1.342 5.439 1.00 91.31 285 TRP A N 1
ATOM 2150 C CA . TRP A 1 285 ? 12.098 1.770 6.836 1.00 91.31 285 TRP A CA 1
ATOM 2151 C C . TRP A 1 285 ? 11.798 3.263 7.054 1.00 91.31 285 TRP A C 1
ATOM 2153 O O . TRP A 1 285 ? 12.065 3.784 8.135 1.00 91.31 285 TRP A O 1
ATOM 2163 N N . GLN A 1 286 ? 11.256 3.964 6.051 1.00 88.50 286 GLN A N 1
ATOM 2164 C CA . GLN A 1 286 ? 11.002 5.412 6.060 1.00 88.50 286 GLN A CA 1
ATOM 2165 C C . GLN A 1 286 ? 12.233 6.274 6.412 1.00 88.50 286 GLN A C 1
ATOM 2167 O O . GLN A 1 286 ? 12.106 7.426 6.830 1.00 88.50 286 GLN A O 1
ATOM 2172 N N . LEU A 1 287 ? 13.441 5.749 6.206 1.00 92.12 287 LEU A N 1
ATOM 2173 C CA . LEU A 1 287 ? 14.687 6.495 6.341 1.00 92.12 287 LEU A CA 1
ATOM 2174 C C . LEU A 1 287 ? 15.018 7.109 4.976 1.00 92.12 287 LEU A C 1
ATOM 2176 O O . LEU A 1 287 ? 15.502 6.433 4.067 1.00 92.12 287 LEU A O 1
ATOM 2180 N N . LYS A 1 288 ? 14.695 8.395 4.804 1.00 88.31 288 LYS A N 1
ATOM 2181 C CA . LYS A 1 288 ? 14.884 9.104 3.531 1.00 88.31 288 LYS A CA 1
ATOM 2182 C C . LYS A 1 288 ? 16.370 9.360 3.275 1.00 88.31 288 LYS A C 1
ATOM 2184 O O . LYS A 1 288 ? 17.040 9.992 4.080 1.00 88.31 288 LYS A O 1
ATOM 2189 N N . GLY A 1 289 ? 16.859 8.907 2.126 1.00 91.56 289 GLY A N 1
ATOM 2190 C CA . GLY A 1 289 ? 18.238 9.109 1.686 1.00 91.56 289 GLY A CA 1
ATOM 2191 C C . GLY A 1 289 ? 18.678 8.019 0.712 1.00 91.56 289 GLY A C 1
ATOM 2192 O O . GLY A 1 289 ? 17.987 7.016 0.535 1.00 91.56 289 GLY A O 1
ATOM 2193 N N . LYS A 1 290 ? 19.824 8.223 0.057 1.00 95.12 290 LYS A N 1
ATOM 2194 C CA . LYS A 1 290 ? 20.433 7.240 -0.851 1.00 95.12 290 LYS A CA 1
ATOM 2195 C C . LYS A 1 290 ? 21.618 6.570 -0.165 1.00 95.12 290 LYS A C 1
ATOM 2197 O O . LYS A 1 290 ? 22.422 7.257 0.461 1.00 95.12 290 LYS A O 1
ATOM 2202 N N . PHE A 1 291 ? 21.762 5.256 -0.299 1.00 95.25 291 PHE A N 1
ATOM 2203 C CA . PHE A 1 291 ? 22.951 4.565 0.195 1.00 95.25 291 PHE A CA 1
ATOM 2204 C C . PHE A 1 291 ? 24.170 4.831 -0.718 1.00 95.25 291 PHE A C 1
ATOM 2206 O O . PHE A 1 291 ? 24.003 4.899 -1.938 1.00 95.25 291 PHE A O 1
ATOM 2213 N N . PRO A 1 292 ? 25.395 4.992 -0.177 1.00 95.44 292 PRO A N 1
ATOM 2214 C CA . PRO A 1 292 ? 25.754 5.039 1.246 1.00 95.44 292 PRO A CA 1
ATOM 2215 C C . PRO A 1 292 ? 25.630 6.433 1.885 1.00 95.44 292 PRO A C 1
ATOM 2217 O O . PRO A 1 292 ? 25.774 6.549 3.095 1.00 95.44 292 PRO A O 1
ATOM 2220 N N . ALA A 1 293 ? 25.334 7.486 1.114 1.00 96.94 293 ALA A N 1
ATOM 2221 C CA . ALA A 1 293 ? 25.302 8.876 1.591 1.00 96.94 293 ALA A CA 1
ATOM 2222 C C . ALA A 1 293 ? 24.368 9.119 2.797 1.00 96.94 293 ALA A C 1
ATOM 2224 O O . ALA A 1 293 ? 24.662 9.970 3.632 1.00 96.94 293 ALA A O 1
ATOM 2225 N N . ILE A 1 294 ? 23.286 8.342 2.932 1.00 95.88 294 ILE A N 1
ATOM 2226 C CA . ILE A 1 294 ? 22.353 8.390 4.072 1.00 95.88 294 ILE A CA 1
ATOM 2227 C C . ILE A 1 294 ? 23.052 8.233 5.432 1.00 95.88 294 ILE A C 1
ATOM 2229 O O . ILE A 1 294 ? 22.563 8.730 6.437 1.00 95.88 294 ILE A O 1
ATOM 2233 N N . PHE A 1 295 ? 24.209 7.575 5.481 1.00 96.44 295 PHE A N 1
ATOM 2234 C CA . PHE A 1 295 ? 24.997 7.371 6.697 1.00 96.44 295 PHE A CA 1
ATOM 2235 C C . PHE A 1 295 ? 25.582 8.649 7.297 1.00 96.44 295 PHE A C 1
ATOM 2237 O O . PHE A 1 295 ? 25.835 8.683 8.505 1.00 96.44 295 PHE A O 1
ATOM 2244 N N . GLU A 1 296 ? 25.760 9.685 6.485 1.00 96.31 296 GLU A N 1
ATOM 2245 C CA . GLU A 1 296 ? 26.278 10.986 6.913 1.00 96.31 296 GLU A CA 1
ATOM 2246 C C . GLU A 1 296 ? 25.160 12.025 7.092 1.00 96.31 296 GLU A C 1
ATOM 2248 O O . GLU A 1 296 ? 25.429 13.185 7.395 1.00 96.31 296 GLU A O 1
ATOM 2253 N N . ASP A 1 297 ? 23.893 11.620 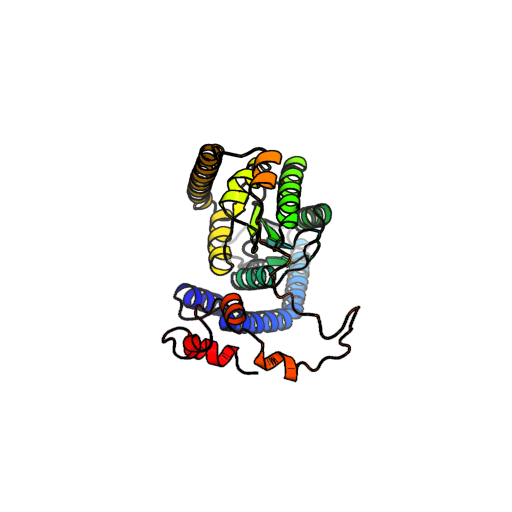6.941 1.00 95.38 297 ASP A N 1
ATOM 2254 C CA . ASP A 1 297 ? 22.758 12.498 7.204 1.00 95.38 297 ASP A CA 1
ATOM 2255 C C . ASP A 1 297 ? 22.693 12.878 8.693 1.00 95.38 297 ASP A C 1
ATOM 2257 O O . ASP A 1 297 ? 22.715 12.016 9.578 1.00 95.38 297 ASP A O 1
ATOM 2261 N N . ALA A 1 298 ? 22.576 14.179 8.972 1.00 93.50 298 ALA A N 1
ATOM 2262 C CA . ALA A 1 298 ? 22.586 14.717 10.332 1.00 93.50 298 ALA A CA 1
ATOM 2263 C C . ALA A 1 298 ? 21.377 14.278 11.180 1.00 93.50 298 ALA A C 1
ATOM 2265 O O . ALA A 1 298 ? 21.451 14.293 12.408 1.00 93.50 298 ALA A O 1
ATOM 2266 N N . THR A 1 299 ? 20.272 13.893 10.539 1.00 91.06 299 THR A N 1
ATOM 2267 C CA . THR A 1 299 ? 19.005 13.551 11.193 1.00 91.06 299 THR A CA 1
ATOM 2268 C C . THR A 1 299 ? 18.838 12.038 11.309 1.00 91.06 299 THR A C 1
ATOM 2270 O O . THR A 1 299 ? 18.610 11.520 12.401 1.00 91.06 299 THR A O 1
ATOM 2273 N N . VAL A 1 300 ? 18.979 11.310 10.196 1.00 92.56 300 VAL A N 1
ATOM 2274 C CA . VAL A 1 300 ? 18.703 9.864 10.126 1.00 92.56 300 VAL A CA 1
ATOM 2275 C C . VAL A 1 300 ? 19.958 8.995 10.099 1.00 92.56 300 VAL A C 1
ATOM 2277 O O . VAL A 1 300 ? 19.853 7.785 10.301 1.00 92.56 300 VAL A O 1
ATOM 2280 N N . GLY A 1 301 ? 21.151 9.559 9.885 1.00 93.75 301 GLY A N 1
ATOM 2281 C CA . GLY A 1 301 ? 22.356 8.782 9.577 1.00 93.75 301 GLY A CA 1
ATOM 2282 C C . GLY A 1 301 ? 22.790 7.822 10.681 1.00 93.75 301 GLY A C 1
ATOM 2283 O O . GLY A 1 301 ? 23.173 6.682 10.405 1.00 93.75 301 GLY A O 1
ATOM 2284 N N . ARG A 1 302 ? 22.641 8.219 11.952 1.00 93.75 302 ARG A N 1
ATOM 2285 C CA . ARG A 1 302 ? 22.900 7.339 13.106 1.00 93.75 302 ARG A CA 1
ATOM 2286 C C . ARG A 1 302 ? 21.992 6.107 13.106 1.00 93.75 302 ARG A C 1
ATOM 2288 O O . ARG A 1 302 ? 22.449 4.988 13.355 1.00 93.75 302 ARG A O 1
ATOM 2295 N N . GLU A 1 303 ? 20.710 6.309 12.836 1.00 93.38 303 GLU A N 1
ATOM 2296 C CA . GLU A 1 303 ? 19.722 5.233 12.833 1.00 93.38 303 GLU A CA 1
ATOM 2297 C C . GLU A 1 303 ? 19.843 4.379 11.572 1.00 93.38 303 GLU A C 1
ATOM 2299 O O . GLU A 1 303 ? 19.759 3.160 11.670 1.00 93.38 303 GLU A O 1
ATOM 2304 N N . ALA A 1 304 ? 20.184 4.969 10.423 1.00 94.31 304 ALA A N 1
ATOM 2305 C CA . ALA A 1 304 ? 20.520 4.234 9.206 1.00 94.31 304 ALA A CA 1
ATOM 2306 C C . ALA A 1 304 ? 21.726 3.301 9.417 1.00 94.31 304 ALA A C 1
ATOM 2308 O O . ALA A 1 304 ? 21.644 2.114 9.101 1.00 94.31 304 ALA A O 1
ATOM 2309 N N . LYS A 1 305 ? 22.811 3.793 10.037 1.00 94.75 305 LYS A N 1
ATOM 2310 C CA . LYS A 1 305 ? 23.975 2.969 10.420 1.00 94.75 305 LYS A CA 1
ATOM 2311 C C . LYS A 1 305 ? 23.572 1.824 11.351 1.00 94.75 305 LYS A C 1
ATOM 2313 O O . LYS A 1 305 ? 24.035 0.702 11.178 1.00 94.75 305 LYS A O 1
ATOM 2318 N N . THR A 1 306 ? 22.709 2.095 12.329 1.00 93.25 306 THR A N 1
ATOM 2319 C CA . THR A 1 306 ? 22.244 1.088 13.296 1.00 93.25 306 THR A CA 1
ATOM 2320 C C . THR A 1 306 ? 21.336 0.042 12.648 1.00 93.25 306 THR A C 1
ATOM 2322 O O . THR A 1 306 ? 21.434 -1.132 12.984 1.00 93.25 306 THR A O 1
ATOM 2325 N N . ASN A 1 307 ? 20.469 0.452 11.721 1.00 90.00 307 ASN A N 1
ATOM 2326 C CA . ASN A 1 307 ? 19.520 -0.422 11.032 1.00 90.00 307 ASN A CA 1
ATOM 2327 C C . ASN A 1 307 ? 20.181 -1.317 9.972 1.00 90.00 307 ASN A C 1
ATOM 2329 O O . ASN A 1 307 ? 19.648 -2.370 9.653 1.00 90.00 307 ASN A O 1
ATOM 2333 N N . HIS A 1 308 ? 21.318 -0.891 9.418 1.00 92.19 308 HIS A N 1
ATOM 2334 C CA . HIS A 1 308 ? 22.084 -1.653 8.428 1.00 92.19 308 HIS A CA 1
ATOM 2335 C C . HIS A 1 308 ? 23.015 -2.707 9.042 1.00 92.19 308 HIS A C 1
ATOM 2337 O O . HIS A 1 308 ? 23.476 -3.601 8.338 1.00 92.19 308 HIS A O 1
ATOM 2343 N N . ARG A 1 309 ? 23.362 -2.585 10.330 1.00 84.94 309 ARG A N 1
ATOM 2344 C CA . ARG A 1 309 ? 24.260 -3.555 10.968 1.00 84.94 309 ARG A CA 1
ATOM 2345 C C . ARG A 1 309 ? 23.599 -4.945 11.000 1.00 84.94 309 ARG A C 1
ATOM 2347 O O . ARG A 1 309 ? 22.419 -5.003 11.348 1.00 84.94 309 ARG A O 1
ATOM 2354 N N . PRO A 1 310 ? 24.342 -6.011 10.643 1.00 57.12 310 PRO A N 1
ATOM 2355 C CA . PRO A 1 310 ? 23.860 -7.386 10.743 1.00 57.12 310 PRO A CA 1
ATOM 2356 C C . PRO A 1 310 ? 23.558 -7.787 12.192 1.00 57.12 310 PRO A C 1
ATOM 2358 O O . PRO A 1 310 ? 24.183 -7.210 13.117 1.00 57.12 310 PRO A O 1
#

Radius of gyration: 26.74 Å; chains: 1; bounding box: 62×43×93 Å

Secondary structure (DSSP, 8-state):
-HHHHHHHHHHHTTSS-HHHHHHHHHHHHHHHHHHHHHHHHHHHHHHHHHHHTTSS--------------------S-EEEEEEBTT----HHHHHHHHHHHHTT-EEEE--SSB-HHHHHHHHHHTT-SEEEEE--SSHHHHHHHHHHHHHHHTT--S-EEEESTT--HHHIIIIIGGG-SS-EEE---HHHHHHHHHHHH-TTHHHHHHHHHHHHHHHHHHHHHHT----PPPHHHHHHTS----TTT---PPPS--S----TT--HHHHGGG--HHHHHHHTT--S-TTGGGG-TTTHHHHHHHH--

Foldseek 3Di:
DVVLVVVLVCVVVLNDFLVVLLVVLVVVVVVCVVCVVVVVVVVVVVVVVVVVVVPDDPDDDDDDDDDPPPPPPLDQLFEEEEEAEAPAQDCLQVVSLQSLSVSVRYHYHYPHYNDYLVNQVVCCVVVVGQEYEYEHEDPVSLVRLQVSQLVCQVVVPAHAYEYEYDPDDLLSCLARRVVNHPHHYDYDYHSSCSVVVVCQCSDPVNVVVVVVVSNVSSVVSNVVVVVPPPDPDDDPVVVVVVDDDDDPVPDDDDDDPDDDDDDDPPPDVVVCVVVDQCQVVCVSRVQDDGPPVSLVDPSCNVVVVVVPDD

Sequence (310 aa):
MAGMSVVGELFGLGKMFLPQVVKSARVMKKSVAYLEPFMEAEKAAALEVGSEQSAVEAGSVPSPLLTPHSPPQSSSRGKIVLATVKGDVHDIGKNIVGVVLRCNNFEVIDLGVMVSCEKILETAIAEGVTIIGLSGLITPSLDEMVHVAKEMERQGFVVPLLIGGATTSAKHTAVKIAPKYSQPVVHVNDASISVPVVESLLDADRKPAFMDKVRADQDRDRQSFAGKQARSLVSYADALARRFTCDWQTVDLPTPSFLGLRTLDDFPIAELIPFIDWSPFFQTWQLKGKFPAIFEDATVGREAKTNHRP

pLDDT: mean 88.49, std 16.45, range [29.02, 98.81]